Protein 8IN3 (pdb70)

Nearest PDB structures (foldseek):
  8in6-assembly1_A  TM=9.987E-01  e=1.560E-42  Aplysia kurodai
  5hbf-assembly3_A  TM=8.846E-01  e=3.007E-03  Homo sapiens
  5hbf-assembly3_B  TM=9.097E-01  e=1.891E-02  Homo sapiens
  1dqc-assembly1_A  TM=6.484E-01  e=1.231E-02  Tachypleus tridentatus
  6so0-assembly1_A  TM=7.613E-01  e=4.459E-02  Homo sapiens

Secondary structure (DSSP, 8-state):
-TTHHHHTTPPSEEEE-SS-TTEEEEEETTEEEEEEPPTTEEEETTTTEEEEGGG-TTB-TTSSS-B--TTHHHHHT--SEEEEETTEEEEEEEEETTEEEEEEPPTTEEEETTTTEEEE--SS--GGG---PPPSSPPPPTTGGGHHHHTTPPSEEEE-TT-TTEEEEEETTEEEEEEPSTT-EEETTTTEEES-HHHHTTHHHH-

Foldseek 3Di:
DQQPCQQQVHDFAWAAAQQAQQWIWGQDPNTTDIGGHDPQWGQQLQQSRTDGCVNCVLQCRVDNRRRHCQQVCQVQVPDAAKAQDSHAQQWIWGDDPRGIDIGGHPDQWGAAGVVRHIDHRDRNDPLLSQFHHADVVQDDDPPCQQVCVVVVHDAAWADDPRGQQKIWGADVRTIDMDGHGRQWGADRVVGDTGNRRCVSGCRVVVD

Radius of gyration: 17.67 Å; Cα contacts (8 Å, |Δi|>4): 465; chains: 1; bounding box: 43×49×46 Å

Organism: Aplysia kurodai (NCBI:txid6501)

Structure (mmCIF, N/CA/C/O backbone):
data_8IN3
#
_entry.id   8IN3
#
_cell.length_a   42.180
_cell.length_b   65.330
_cell.length_c   66.510
_cell.angle_alpha   90.000
_cell.angle_beta   90.000
_cell.angle_gamma   90.000
#
_symmetry.space_group_name_H-M   'P 21 21 21'
#
loop_
_entity.id
_entity.type
_entity.pdbx_description
1 polymer '25 kDa polyphenol-binding protein'
2 non-polymer GLYCEROL
3 water water
#
loop_
_atom_site.group_PDB
_atom_site.id
_atom_site.type_symbol
_atom_site.label_atom_id
_atom_site.label_alt_id
_atom_site.label_comp_id
_atom_site.label_asym_id
_atom_site.label_entity_id
_atom_site.label_seq_id
_atom_site.pdbx_PDB_ins_code
_atom_site.Cartn_x
_atom_site.Cartn_y
_atom_site.Cartn_z
_atom_site.occupancy
_atom_site.B_iso_or_equiv
_atom_site.auth_seq_id
_atom_site.auth_comp_id
_atom_site.auth_asym_id
_atom_site.auth_atom_id
_atom_site.pdbx_PDB_model_num
ATOM 1 N N . ALA A 1 21 ? 29.13658 2.03480 51.86790 1.000 27.90071 21 ALA A N 1
ATOM 2 C CA . ALA A 1 21 ? 30.28849 2.92051 51.74704 1.000 28.08758 21 ALA A CA 1
ATOM 3 C C . ALA A 1 21 ? 31.19124 2.49239 50.59248 1.000 26.09260 21 ALA A C 1
ATOM 4 O O . ALA A 1 21 ? 31.65165 3.32780 49.81409 1.000 25.12406 21 ALA A O 1
ATOM 6 N N . VAL A 1 22 ? 31.43271 1.18211 50.48545 1.000 21.72103 22 VAL A N 1
ATOM 7 C CA . VAL A 1 22 ? 32.32245 0.66702 49.44891 1.000 21.14727 22 VAL A CA 1
ATOM 8 C C . VAL A 1 22 ? 31.75073 0.85851 48.05127 1.000 19.02597 22 VAL A C 1
ATOM 9 O O . VAL A 1 22 ? 32.49398 0.77559 47.06478 1.000 16.37302 22 VAL A O 1
ATOM 13 N N . ASN A 1 23 ? 30.44794 1.11794 47.93211 1.000 17.04152 23 ASN A N 1
ATOM 14 C CA . ASN A 1 23 ? 29.80020 1.23353 46.63354 1.000 13.45951 23 ASN A CA 1
ATOM 15 C C . ASN A 1 23 ? 29.48753 2.67284 46.23160 1.000 12.74890 23 ASN A C 1
ATOM 16 O O . ASN A 1 23 ? 28.75411 2.87756 45.26407 1.000 12.05144 23 ASN A O 1
ATOM 21 N N . LEU A 1 24 ? 30.04110 3.67330 46.92013 1.000 10.83288 24 LEU A N 1
ATOM 22 C CA . LEU A 1 24 ? 29.73041 5.06261 46.57720 1.000 11.70667 24 LEU A CA 1
ATOM 23 C C . LEU A 1 24 ? 30.21388 5.42493 45.17684 1.000 9.73801 24 LEU A C 1
ATOM 24 O O . LEU A 1 24 ? 29.57529 6.22257 44.47819 1.000 9.95119 24 LEU A O 1
ATOM 29 N N . CYS A 1 25 ? 31.36101 4.88462 44.76913 1.000 8.02728 25 CYS A N 1
ATOM 30 C CA . CYS A 1 25 ? 31.91752 5.23287 43.46672 1.000 8.28520 25 CYS A CA 1
ATOM 31 C C . CYS A 1 25 ? 30.93342 4.90585 42.35541 1.000 7.42457 25 CYS A C 1
ATOM 32 O O . CYS A 1 2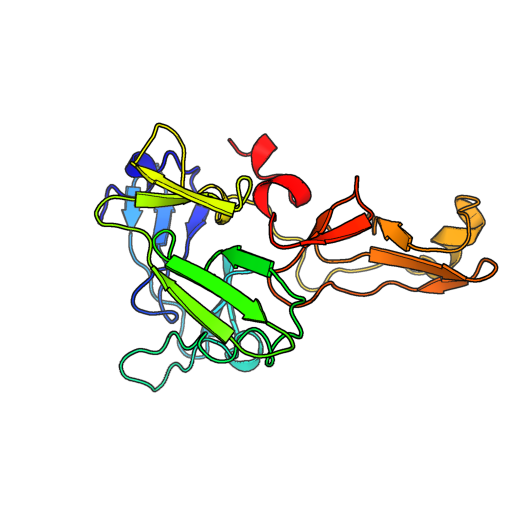5 ? 30.65076 5.73907 41.48152 1.000 8.24573 25 CYS A O 1
ATOM 35 N N . THR A 1 26 ? 30.39109 3.69445 42.37689 1.000 7.70882 26 THR A N 1
ATOM 36 C CA . THR A 1 26 ? 29.41800 3.32343 41.36258 1.000 8.40627 26 THR A CA 1
ATOM 37 C C . THR A 1 26 ? 28.06087 3.96096 41.61742 1.000 7.89042 26 THR A C 1
ATOM 38 O O . THR A 1 26 ? 27.36560 4.30163 40.65185 1.000 9.00897 26 THR A O 1
ATOM 42 N N . GLN A 1 27 ? 27.67995 4.16851 42.88266 1.000 8.46417 27 GLN A N 1
ATOM 43 C CA . GLN A 1 27 ? 26.38482 4.78198 43.16746 1.000 7.52722 27 GLN A CA 1
ATOM 44 C C . GLN A 1 27 ? 26.22979 6.09908 42.43043 1.000 7.37457 27 GLN A C 1
ATOM 45 O O . GLN A 1 27 ? 25.18868 6.36817 41.82410 1.000 7.75619 27 GLN A O 1
ATOM 51 N N . TYR A 1 28 ? 27.26473 6.92793 42.46566 1.000 6.90609 28 TYR A N 1
ATOM 52 C CA . TYR A 1 28 ? 27.22677 8.24291 41.84255 1.000 6.87451 28 TYR A CA 1
ATOM 53 C C . TYR A 1 28 ? 27.62477 8.22332 40.37529 1.000 6.63764 28 TYR A C 1
ATOM 54 O O . TYR A 1 28 ? 27.55749 9.26533 39.71623 1.000 6.52710 28 TYR A O 1
ATOM 63 N N . GLY A 1 29 ? 28.04815 7.07780 39.84812 1.000 6.90083 29 GLY A N 1
ATOM 64 C CA . GLY A 1 29 ? 28.57821 7.04507 38.49877 1.000 6.81924 29 GLY A CA 1
ATOM 65 C C . GLY A 1 29 ? 29.87599 7.82662 38.36782 1.000 6.56658 29 GLY A C 1
ATOM 66 O O . GLY A 1 29 ? 30.06621 8.59031 37.41662 1.000 6.36918 29 GLY A O 1
ATOM 67 N N . TRP A 1 30 ? 30.79141 7.62570 39.32023 1.000 6.54289 30 TRP A N 1
ATOM 68 C CA . TRP A 1 30 ? 32.06524 8.34129 39.37731 1.000 6.54289 30 TRP A CA 1
ATOM 69 C C . TRP A 1 30 ? 33.17190 7.56299 38.66565 1.000 6.15074 30 TRP A C 1
ATOM 70 O O . TRP A 1 30 ? 33.25262 6.33591 38.78872 1.000 6.40603 30 TRP A O 1
ATOM 81 N N . PRO A 1 31 ? 34.07621 8.24992 37.97598 1.000 6.12705 31 PRO A N 1
ATOM 82 C CA . PRO A 1 31 ? 35.33022 7.61349 37.56020 1.000 6.93767 31 PRO A CA 1
ATOM 83 C C . PRO A 1 31 ? 36.17765 7.26367 38.77367 1.000 6.15863 31 PRO A C 1
ATOM 84 O O . PRO A 1 31 ? 35.98596 7.77999 39.87775 1.000 6.17179 31 PRO A O 1
ATOM 88 N N . ASN A 1 32 ? 37.14052 6.37558 38.55612 1.000 6.27707 32 ASN A N 1
ATOM 89 C CA . ASN A 1 32 ? 38.14297 6.16357 39.58947 1.000 6.74555 32 ASN A CA 1
ATOM 90 C C . ASN A 1 32 ? 38.88961 7.46577 39.87184 1.000 6.05073 32 ASN A C 1
ATOM 91 O O . ASN A 1 32 ? 39.02099 8.33253 39.00066 1.000 7.70882 32 ASN A O 1
ATOM 96 N N . GLY A 1 33 ? 39.34759 7.61038 41.10652 1.000 6.53236 33 GLY A N 1
ATOM 97 C CA . GLY A 1 33 ? 39.99824 8.82471 41.55396 1.000 6.60606 33 GLY A CA 1
ATOM 98 C C . GLY A 1 33 ? 39.66248 9.07123 43.01116 1.000 6.31918 33 GLY A C 1
ATOM 99 O O . GLY A 1 33 ? 39.06200 8.23396 43.67165 1.000 6.34287 33 GLY A O 1
ATOM 100 N N . ASN A 1 34 ? 40.06411 10.23983 43.50178 1.000 5.70595 34 ASN A N 1
ATOM 101 C CA . ASN A 1 34 ? 39.88045 10.60018 44.90387 1.000 6.44814 34 ASN A CA 1
ATOM 102 C C . ASN A 1 34 ? 38.72764 11.58447 45.06254 1.000 6.22969 34 ASN A C 1
ATOM 103 O O . ASN A 1 34 ? 38.59017 12.52855 44.27553 1.000 6.32971 34 ASN A O 1
ATOM 108 N N . TYR A 1 35 ? 37.94514 11.39945 46.11808 1.000 6.10600 35 TYR A N 1
ATOM 109 C CA . TYR A 1 35 ? 36.74618 12.17881 46.38080 1.000 5.87965 35 TYR A CA 1
ATOM 110 C C . TYR A 1 35 ? 36.70455 12.51600 47.86580 1.000 6.03757 35 TYR A C 1
ATOM 111 O O . TYR A 1 35 ? 37.30231 11.81042 48.68147 1.000 6.56131 35 TYR A O 1
ATOM 120 N N . PRO A 1 36 ? 36.00999 13.59281 48.24115 1.000 5.97966 36 PRO A N 1
ATOM 121 C CA . PRO A 1 36 ? 35.97636 13.96299 49.66414 1.000 7.37983 36 PRO A CA 1
ATOM 122 C C . PRO A 1 36 ? 35.21679 12.95092 50.50275 1.000 7.04032 36 PRO A C 1
ATOM 123 O O . PRO A 1 36 ? 34.23383 12.34796 50.06846 1.000 8.35627 36 PRO A O 1
ATOM 127 N N . ASP A 1 37 ? 35.70539 12.75750 51.71444 1.000 8.39311 37 ASP A N 1
ATOM 128 C CA . ASP A 1 37 ? 34.93133 12.08746 52.74102 1.000 8.72999 37 ASP A CA 1
ATOM 129 C C . ASP A 1 37 ? 34.10498 13.14445 53.45747 1.000 9.25374 37 ASP A C 1
ATOM 130 O O . ASP A 1 37 ? 34.67440 14.12887 53.94399 1.000 10.65128 37 ASP A O 1
ATOM 135 N N . PRO A 1 38 ? 32.78087 13.00493 53.52437 1.000 9.48272 38 PRO A N 1
ATOM 136 C CA . PRO A 1 38 ? 31.94342 14.07791 54.07282 1.000 10.28808 38 PRO A CA 1
ATOM 137 C C . PRO A 1 38 ? 31.95654 14.17605 55.58580 1.000 12.37254 38 PRO A C 1
ATOM 138 O O . PRO A 1 38 ? 31.34894 15.10578 56.12812 1.000 13.86219 38 PRO A O 1
ATOM 142 N N . TYR A 1 39 ? 32.61598 13.25339 56.27846 1.000 11.14344 39 TYR A N 1
ATOM 143 C CA . TYR A 1 39 ? 32.65497 13.26849 57.73343 1.000 13.59110 39 TYR A CA 1
ATOM 144 C C . TYR A 1 39 ? 33.98286 13.72907 58.29950 1.000 11.41979 39 TYR A C 1
ATOM 145 O O . TYR A 1 39 ? 34.01320 14.26615 59.40742 1.000 17.33892 39 TYR A O 1
ATOM 154 N N . ASP A 1 40 ? 35.07715 13.52579 57.57578 1.000 11.33557 40 ASP A N 1
ATOM 155 C CA . ASP A 1 40 ? 36.40777 13.74336 58.13187 1.000 10.65391 40 ASP A CA 1
ATOM 156 C C . ASP A 1 40 ? 37.30751 14.19225 56.99523 1.000 10.76708 40 ASP A C 1
ATOM 157 O O . ASP A 1 40 ? 37.63203 13.39080 56.11209 1.000 10.81709 40 ASP A O 1
ATOM 162 N N . CYS A 1 41 ? 37.70793 15.45981 57.01783 1.000 9.31691 41 CYS A N 1
ATOM 163 C CA . CYS A 1 41 ? 38.57883 15.99174 55.98020 1.000 9.49324 41 CYS A CA 1
ATOM 164 C C . CYS A 1 41 ? 40.03045 15.56014 56.13027 1.000 10.34861 41 CYS A C 1
ATOM 165 O O . CYS A 1 41 ? 40.84627 15.91115 55.27369 1.000 11.21187 41 CYS A O 1
ATOM 168 N N . ARG A 1 42 ? 40.37632 14.80986 57.17712 1.000 10.30124 42 ARG A N 1
ATOM 169 C CA . ARG A 1 42 ? 41.67463 14.14943 57.24031 1.000 12.20673 42 ARG A CA 1
ATOM 170 C C . ARG A 1 42 ? 41.70666 12.87131 56.41542 1.000 12.38306 42 ARG A C 1
ATOM 171 O O . ARG A 1 42 ? 42.78089 12.28110 56.24776 1.000 14.75177 42 ARG A O 1
ATOM 179 N N . LYS A 1 43 ? 40.56084 12.44253 55.90423 1.000 10.20122 43 LYS A N 1
ATOM 180 C CA . LYS A 1 43 ? 40.40097 11.22363 55.13546 1.000 10.11700 43 LYS A CA 1
ATOM 181 C C . LYS A 1 43 ? 39.83344 11.57012 53.76880 1.000 8.65893 43 LYS A C 1
ATOM 182 O O . LYS A 1 43 ? 39.45753 12.70951 53.49894 1.000 9.17215 43 LYS A O 1
ATOM 188 N N . TYR A 1 44 ? 39.78376 10.57809 52.88893 1.000 8.51681 44 TYR A N 1
ATOM 189 C CA . TYR A 1 44 ? 39.18108 10.75562 51.57832 1.000 8.85896 44 TYR A CA 1
ATOM 190 C C . TYR A 1 44 ? 38.68925 9.40812 51.08578 1.000 7.80883 44 TYR A C 1
ATOM 191 O O . TYR A 1 44 ? 39.07942 8.35274 51.59663 1.000 8.65893 44 TYR A O 1
ATOM 200 N N . ILE A 1 45 ? 37.81864 9.45899 50.08836 1.000 7.66144 45 ILE A N 1
ATOM 201 C CA . ILE A 1 45 ? 37.31488 8.25948 49.43881 1.000 8.00885 45 ILE A CA 1
ATOM 202 C C . ILE A 1 45 ? 38.18377 7.99939 48.21726 1.000 6.94031 45 ILE A C 1
ATOM 203 O O . ILE A 1 45 ? 38.25207 8.82422 47.29713 1.000 7.11927 45 ILE A O 1
ATOM 208 N N . SER A 1 46 ? 38.85550 6.85664 48.20892 1.000 7.07980 46 SER A N 1
ATOM 209 C CA . SER A 1 46 ? 39.63525 6.43066 47.05445 1.000 7.47984 46 SER A CA 1
ATOM 210 C C . SER A 1 46 ? 38.77964 5.46053 46.25611 1.000 6.96136 46 SER A C 1
ATOM 211 O O . SER A 1 46 ? 38.44276 4.37395 46.74045 1.000 8.19309 46 SER A O 1
ATOM 214 N N . CYS A 1 47 ? 38.42328 5.86180 45.04131 1.000 6.71396 47 CYS A N 1
ATOM 215 C CA . CYS A 1 47 ? 37.72868 4.99048 44.09986 1.000 7.68776 47 CYS A CA 1
ATOM 216 C C . CYS A 1 47 ? 38.78939 4.35621 43.21622 1.000 7.55354 47 CYS A C 1
ATOM 217 O O . CYS A 1 47 ? 39.42862 5.04242 42.41772 1.000 8.35627 47 CYS A O 1
ATOM 220 N N . ASN A 1 48 ? 38.99306 3.05600 43.38721 1.000 8.38522 48 ASN A N 1
ATOM 221 C CA . ASN A 1 48 ? 40.06281 2.32575 42.72557 1.000 9.31427 48 ASN A CA 1
ATOM 222 C C . ASN A 1 48 ? 39.42205 1.04941 42.22113 1.000 8.90633 48 ASN A C 1
ATOM 223 O O . ASN A 1 48 ? 38.81077 0.32417 43.00761 1.000 8.82737 48 ASN A O 1
ATOM 228 N N . GLY A 1 49 ? 39.50889 0.78718 40.91909 1.000 8.42733 49 GLY A N 1
ATOM 229 C CA . GLY A 1 49 ? 38.81226 -0.37210 40.39467 1.000 9.41429 49 GLY A CA 1
ATOM 230 C C . GLY A 1 49 ? 37.32246 -0.35342 40.66567 1.000 8.41153 49 GLY A C 1
ATOM 231 O O . GLY A 1 49 ? 36.72141 -1.40973 40.85817 1.000 8.96686 49 GLY A O 1
ATOM 232 N N . ALA A 1 50 ? 36.70679 0.82827 40.69896 1.000 8.32731 50 ALA A N 1
ATOM 233 C CA . ALA A 1 50 ? 35.27112 0.98989 40.92990 1.000 8.17203 50 ALA A CA 1
ATOM 234 C C . ALA A 1 50 ? 34.83060 0.57452 42.33424 1.000 8.07992 50 ALA A C 1
ATOM 235 O O . ALA A 1 50 ? 33.63651 0.34987 42.57006 1.000 8.80106 50 ALA A O 1
ATOM 237 N N . VAL A 1 51 ? 35.77213 0.48257 43.27562 1.000 8.19835 51 VAL A N 1
ATOM 238 C CA . VAL A 1 51 ? 35.50967 0.13900 44.66883 1.000 8.92739 51 VAL A CA 1
ATOM 239 C C . VAL A 1 51 ? 35.98054 1.29956 45.53640 1.000 8.51418 51 VAL A C 1
ATOM 240 O O . VAL A 1 51 ? 37.09198 1.80731 45.35361 1.000 9.06688 51 VAL A O 1
ATOM 244 N N . ALA A 1 52 ? 35.15662 1.69057 46.49991 1.000 9.01687 52 ALA A N 1
ATOM 245 C CA . ALA A 1 52 ? 35.48743 2.76830 47.42558 1.000 8.34047 52 ALA A CA 1
ATOM 246 C C . ALA A 1 52 ? 36.21966 2.23561 48.64915 1.000 9.25900 52 ALA A C 1
ATOM 247 O O . ALA A 1 52 ? 35.73409 1.31822 49.31856 1.000 11.50664 52 ALA A O 1
ATOM 249 N N . THR A 1 53 ? 37.36255 2.84038 48.96732 1.000 9.30375 53 THR A N 1
ATOM 250 C CA . THR A 1 53 ? 38.05313 2.60674 50.23089 1.000 9.40376 53 THR A CA 1
ATOM 251 C C . THR A 1 53 ? 38.32205 3.96350 50.85257 1.000 8.76684 53 THR A C 1
ATOM 252 O O . THR A 1 53 ? 38.91959 4.83077 50.21008 1.000 8.27731 53 THR A O 1
ATOM 256 N N . VAL A 1 54 ? 37.87110 4.16013 52.09185 1.000 10.12227 54 VAL A N 1
ATOM 257 C CA . VAL A 1 54 ? 38.25092 5.36878 52.81148 1.000 10.09858 54 VAL A CA 1
ATOM 258 C C . VAL A 1 54 ? 39.71705 5.25219 53.20051 1.000 8.09308 54 VAL A C 1
ATOM 259 O O . VAL A 1 54 ? 40.15428 4.23176 53.74632 1.000 11.74878 54 VAL A O 1
ATOM 263 N N A MET A 1 55 ? 40.49299 6.27930 52.89589 0.710 8.91686 55 MET A N 1
ATOM 264 N N B MET A 1 55 ? 40.48901 6.29430 52.90389 0.290 9.33007 55 MET A N 1
ATOM 265 C CA A MET A 1 55 ? 41.91021 6.28876 53.20794 0.710 10.09332 55 MET A CA 1
ATOM 266 C CA B MET A 1 55 ? 41.91623 6.32475 53.17593 0.290 10.35650 55 MET A CA 1
ATOM 267 C C A MET A 1 55 ? 42.24013 7.50948 54.05560 0.710 9.89066 55 MET A C 1
ATOM 268 C C B MET A 1 55 ? 42.25814 7.53245 54.03259 0.290 10.03805 55 MET A C 1
ATOM 269 O O A MET A 1 55 ? 41.51324 8.50528 54.05899 0.710 10.23807 55 MET A O 1
ATOM 270 O O B MET A 1 55 ? 41.57325 8.55821 53.98894 0.290 10.43546 55 MET A O 1
ATOM 279 N N . SER A 1 56 ? 43.33452 7.40634 54.80188 1.000 10.31176 56 SER A N 1
ATOM 280 C CA . SER A 1 56 ? 43.80029 8.47791 55.67046 1.000 11.57507 56 SER A CA 1
ATOM 281 C C . SER A 1 56 ? 44.94268 9.22857 55.00562 1.000 12.88049 56 SER A C 1
ATOM 282 O O . SER A 1 56 ? 45.86363 8.61450 54.45607 1.000 15.58082 56 SER A O 1
ATOM 285 N N . CYS A 1 57 ? 44.88018 10.55065 55.06353 1.000 10.62496 57 CYS A N 1
ATOM 286 C CA . CYS A 1 57 ? 46.03085 11.36034 54.71468 1.000 13.24896 57 CYS A CA 1
ATOM 287 C C . CYS A 1 57 ? 47.09637 11.18626 55.78799 1.000 17.02046 57 CYS A C 1
ATOM 288 O O . CYS A 1 57 ? 46.79195 10.99372 56.96621 1.000 16.54409 57 CYS A O 1
ATOM 291 N N . ALA A 1 58 ? 48.35712 11.21282 55.36714 1.000 17.35471 58 ALA A N 1
ATOM 292 C CA . ALA A 1 58 ? 49.44372 11.16371 56.33542 1.000 18.89963 58 ALA A CA 1
ATOM 293 C C . ALA A 1 58 ? 49.32566 12.33594 57.30338 1.000 17.64159 58 ALA A C 1
ATOM 294 O O . ALA A 1 58 ? 48.85662 13.41843 56.94459 1.000 14.37804 58 ALA A O 1
ATOM 296 N N . LEU A 1 59 ? 49.73925 12.11161 58.55113 1.000 18.71803 59 LEU A N 1
ATOM 297 C CA . LEU A 1 59 ? 49.66709 13.17179 59.54907 1.000 17.85214 59 LEU A CA 1
ATOM 298 C C . LEU A 1 59 ? 50.43113 14.39589 59.06444 1.000 17.73107 59 LEU A C 1
ATOM 299 O O . LEU A 1 59 ? 51.49459 14.28265 58.44674 1.000 17.82582 59 LEU A O 1
ATOM 304 N N . GLY A 1 60 ? 49.87261 15.57154 59.33570 1.000 13.93325 60 GLY A N 1
ATOM 305 C CA . GLY A 1 60 ? 50.36359 16.79894 58.76225 1.000 16.18615 60 GLY A CA 1
ATOM 306 C C . GLY A 1 60 ? 49.63822 17.21862 57.50469 1.000 14.51227 60 GLY A C 1
ATOM 307 O O . GLY A 1 60 ? 49.81118 18.35638 57.05546 1.000 15.89927 60 GLY A O 1
ATOM 308 N N . THR A 1 61 ? 48.82685 16.33646 56.92132 1.000 13.47267 61 THR A N 1
ATOM 309 C CA . THR A 1 61 ? 48.09538 16.64815 55.70378 1.000 10.86709 61 THR A CA 1
ATOM 310 C C . THR A 1 61 ? 46.62010 16.30480 55.85680 1.000 10.63549 61 THR A C 1
ATOM 311 O O . THR A 1 61 ? 46.24370 15.45430 56.66613 1.000 11.55665 61 THR A O 1
ATOM 315 N N . VAL A 1 62 ? 45.79332 16.98464 55.05528 1.000 10.56969 62 VAL A N 1
ATOM 316 C CA . VAL A 1 62 ? 44.35203 16.76623 54.99326 1.000 9.41955 62 VAL A CA 1
ATOM 317 C C . VAL A 1 62 ? 43.94705 16.76554 53.52553 1.000 8.81685 62 VAL A C 1
ATOM 318 O O . VAL A 1 62 ? 44.71290 17.15660 52.64698 1.000 9.39323 62 VAL A O 1
ATOM 322 N N . PHE A 1 63 ? 42.72140 16.33487 53.26140 1.000 8.44312 63 PHE A N 1
ATOM 323 C CA . PHE A 1 63 ? 42.27036 16.23423 51.87971 1.000 7.79567 63 PHE A CA 1
ATOM 324 C C . PHE A 1 63 ? 41.94054 17.62054 51.34679 1.000 7.52459 63 PHE A C 1
ATOM 325 O O . PHE A 1 63 ? 41.05565 18.30258 51.87431 1.000 7.99043 63 PHE A O 1
ATOM 333 N N . ASN A 1 64 ? 42.64230 18.02766 50.29728 1.000 7.32719 64 ASN A N 1
ATOM 334 C CA . ASN A 1 64 ? 42.39328 19.30487 49.65232 1.000 7.97727 64 ASN A CA 1
ATOM 335 C C . ASN A 1 64 ? 41.35631 19.08491 48.56303 1.000 6.61658 64 ASN A C 1
ATOM 336 O O . ASN A 1 64 ? 41.65389 18.40848 47.56490 1.000 7.27719 64 ASN A O 1
ATOM 341 N N . PRO A 1 65 ? 40.14700 19.62927 48.69979 1.000 6.39814 65 PRO A N 1
ATOM 342 C CA . PRO A 1 65 ? 39.10904 19.36832 47.69051 1.000 7.14033 65 PRO A CA 1
ATOM 343 C C . PRO A 1 65 ? 39.48864 19.83776 46.30520 1.000 7.19297 65 PRO A C 1
ATOM 344 O O . PRO A 1 65 ? 38.94541 19.32426 45.32062 1.000 7.55091 65 PRO A O 1
ATOM 348 N N . ASN A 1 66 ? 40.41061 20.77872 46.19249 1.000 6.90609 66 ASN A N 1
ATOM 349 C CA . ASN A 1 66 ? 40.74140 21.36823 44.90521 1.000 7.31140 66 ASN A CA 1
ATOM 350 C C . ASN A 1 66 ? 41.90017 20.68787 44.19351 1.000 8.22204 66 ASN A C 1
ATOM 351 O O . ASN A 1 66 ? 42.02051 20.83261 42.97041 1.000 10.25386 66 ASN A O 1
ATOM 356 N N . THR A 1 67 ? 42.74182 19.94501 44.90602 1.000 7.67197 67 THR A N 1
ATOM 357 C CA . THR A 1 67 ? 43.76950 19.13680 44.27141 1.000 8.07202 67 THR A CA 1
ATOM 358 C C . THR A 1 67 ? 43.38583 17.67022 44.19782 1.000 7.43510 67 THR A C 1
ATOM 359 O O . THR A 1 67 ? 44.08652 16.89637 43.53143 1.000 9.13794 67 THR A O 1
ATOM 363 N N . ARG A 1 68 ? 42.30383 17.27249 44.86458 1.000 7.75093 68 ARG A N 1
ATOM 364 C CA . ARG A 1 68 ? 41.89832 15.86894 44.93799 1.000 7.51932 68 ARG A CA 1
ATOM 365 C C . ARG A 1 68 ? 42.99477 15.00179 45.55535 1.000 8.72210 68 ARG A C 1
ATOM 366 O O . ARG A 1 68 ? 43.11825 13.81162 45.25738 1.000 9.18268 68 ARG A O 1
ATOM 374 N N . ASN A 1 69 ? 43.79701 15.58699 46.44175 1.000 9.07477 69 ASN A N 1
ATOM 375 C CA . ASN A 1 69 ? 44.87565 14.86786 47.09710 1.000 10.18017 69 ASN A CA 1
ATOM 376 C C . ASN A 1 69 ? 45.11625 15.47773 48.46788 1.000 10.13279 69 ASN A C 1
ATOM 377 O O . ASN A 1 69 ? 44.66067 16.58326 48.77107 1.000 9.00371 69 ASN A O 1
ATOM 382 N N . CYS A 1 70 ? 45.83698 14.73601 49.29647 1.000 9.82749 70 CYS A N 1
ATOM 383 C CA . CYS A 1 70 ? 46.22741 15.24771 50.59916 1.000 11.20397 70 CYS A CA 1
ATOM 384 C C . CYS A 1 70 ? 47.19858 16.40661 50.41640 1.000 10.92763 70 CYS A C 1
ATOM 385 O O . CYS A 1 70 ? 47.97698 16.44365 49.46187 1.000 12.14619 70 CYS A O 1
ATOM 388 N N . ASP A 1 71 ? 47.14526 17.36077 51.34334 1.000 10.43546 71 ASP A N 1
ATOM 389 C CA . ASP A 1 71 ? 47.89456 18.60392 51.22271 1.000 10.20649 71 ASP A CA 1
ATOM 390 C C . ASP A 1 71 ? 48.15310 19.14878 52.61949 1.000 10.11174 71 ASP A C 1
ATOM 391 O O . ASP A 1 71 ? 47.46335 18.80064 53.58298 1.000 10.43809 71 ASP A O 1
ATOM 396 N N . ALA A 1 72 ? 49.14613 20.02768 52.70874 1.000 10.94079 72 ALA A N 1
ATOM 397 C CA . ALA A 1 72 ? 49.49767 20.64742 53.97744 1.000 11.93301 72 ALA A CA 1
ATOM 398 C C . ALA A 1 72 ? 48.29386 21.34982 54.59417 1.000 11.26188 72 ALA A C 1
ATOM 399 O O . ALA A 1 72 ? 47.48908 21.96864 53.89465 1.000 10.50652 72 ALA A O 1
ATOM 401 N N . TYR A 1 73 ? 48.19765 21.26106 55.92625 1.000 11.88300 73 TYR A N 1
ATOM 402 C CA . TYR A 1 73 ? 47.10483 21.87135 56.68092 1.000 12.44097 73 TYR A CA 1
ATOM 403 C C . TYR A 1 73 ? 46.79810 23.29065 56.23198 1.000 10.30913 73 TYR A C 1
ATOM 404 O O . TYR A 1 73 ? 45.63438 23.66092 56.02672 1.000 11.66456 73 TYR A O 1
ATOM 413 N N . GLY A 1 74 ? 47.84392 24.10847 56.09420 1.000 13.19106 74 GLY A N 1
ATOM 414 C CA . GLY A 1 74 ? 47.67229 25.52064 55.80317 1.000 12.97787 74 GLY A CA 1
ATOM 415 C C . GLY A 1 74 ? 47.02672 25.80522 54.46457 1.000 12.23831 74 GLY A C 1
ATOM 416 O O . GLY A 1 74 ? 46.48179 26.89580 54.26683 1.000 12.87523 74 GLY A O 1
ATOM 417 N N . ASN A 1 75 ? 47.07204 24.85307 53.53464 1.000 11.43558 75 ASN A N 1
ATOM 418 C CA . ASN A 1 75 ? 46.41735 25.01267 52.24206 1.000 11.70140 75 ASN A CA 1
ATOM 419 C C . ASN A 1 75 ? 44.92704 24.70233 52.29009 1.000 10.11700 75 ASN A C 1
ATOM 420 O O . ASN A 1 75 ? 44.22862 24.92800 51.29453 1.000 10.16438 75 ASN A O 1
ATOM 425 N N . VAL A 1 76 ? 44.42918 24.16599 53.40147 1.000 9.50903 76 VAL A N 1
ATOM 426 C CA . VAL A 1 76 ? 43.02383 23.78056 53.51245 1.000 8.89844 76 VAL A CA 1
ATOM 427 C C . VAL A 1 76 ? 42.44732 24.34533 54.80778 1.000 8.33258 76 VAL A C 1
ATOM 428 O O . VAL A 1 76 ? 42.18711 23.58572 55.75103 1.000 8.59050 76 VAL A O 1
ATOM 432 N N . PRO A 1 77 ? 42.20684 25.65961 54.89681 1.000 8.93791 77 PRO A N 1
ATOM 433 C CA . PRO A 1 77 ? 41.72932 26.22527 56.17207 1.000 10.80919 77 PRO A CA 1
ATOM 434 C C . PRO A 1 77 ? 40.32709 25.79186 56.54605 1.000 10.26702 77 PRO A C 1
ATOM 435 O O . PRO A 1 77 ? 39.94003 25.94041 57.71330 1.000 12.11461 77 PRO A O 1
ATOM 439 N N . ILE A 1 78 ? 39.55984 25.23862 55.60362 1.000 8.97739 78 ILE A N 1
ATOM 440 C CA . ILE A 1 78 ? 38.23046 24.71213 55.91356 1.000 9.18531 78 ILE A CA 1
ATOM 441 C C . ILE A 1 78 ? 38.28240 23.35113 56.58666 1.000 9.05635 78 ILE A C 1
ATOM 442 O O . ILE A 1 78 ? 37.22900 22.79334 56.91642 1.000 11.01185 78 ILE A O 1
ATOM 447 N N . CYS A 1 79 ? 39.47292 22.79183 56.79092 1.000 8.26678 79 CYS A N 1
ATOM 448 C CA . CYS A 1 79 ? 39.63104 21.54773 57.54994 1.000 8.43785 79 CYS A CA 1
ATOM 449 C C . CYS A 1 79 ? 40.31328 21.85911 58.87645 1.000 9.35375 79 CYS A C 1
ATOM 450 O O . CYS A 1 79 ? 41.53749 22.01276 58.93762 1.000 10.90131 79 CYS A O 1
ATOM 453 N N . GLN A 1 80 ? 39.51707 21.93110 59.94298 1.000 8.24046 80 GLN A N 1
ATOM 454 C CA . GLN A 1 80 ? 40.03725 22.18166 61.28961 1.000 10.10384 80 GLN A CA 1
ATOM 455 C C . GLN A 1 80 ? 40.30417 20.82543 61.93656 1.000 9.17478 80 GLN A C 1
ATOM 456 O O . GLN A 1 80 ? 39.49908 20.28340 62.69316 1.000 10.65654 80 GLN A O 1
ATOM 462 N N . TYR A 1 81 ? 41.46832 20.26310 61.59784 1.000 11.69351 81 TYR A N 1
ATOM 463 C CA . TYR A 1 81 ? 41.72587 18.83683 61.78381 1.000 12.65941 81 TYR A CA 1
ATOM 464 C C . TYR A 1 81 ? 41.72834 18.38998 63.23686 1.000 11.62771 81 TYR A C 1
ATOM 465 O O . TYR A 1 81 ? 41.59318 17.18915 63.48907 1.000 14.32540 81 TYR A O 1
ATOM 474 N N . ALA A 1 82 ? 41.90699 19.30387 64.18965 1.000 11.42505 82 ALA A N 1
ATOM 475 C CA . ALA A 1 82 ? 41.90950 18.91701 65.59068 1.000 13.55162 82 ALA A CA 1
ATOM 476 C C . ALA A 1 82 ? 40.50878 18.81463 66.17863 1.000 11.50664 82 ALA A C 1
ATOM 477 O O . ALA A 1 82 ? 40.36803 18.36090 67.31677 1.000 14.16749 82 ALA A O 1
ATOM 479 N N . LEU A 1 83 ? 39.47570 19.19470 65.43528 1.000 12.01723 83 LEU A N 1
ATOM 480 C CA . LEU A 1 83 ? 38.12820 19.32425 65.96917 1.000 12.29621 83 LEU A CA 1
ATOM 481 C C . LEU A 1 83 ? 37.32966 18.04512 65.79583 1.000 14.91495 83 LEU A C 1
ATOM 482 O O . LEU A 1 83 ? 37.61217 17.23371 64.90372 1.000 13.70427 83 LEU A O 1
ATOM 487 N N . PRO A 1 84 ? 36.26404 17.86838 66.64956 1.000 19.64183 84 PRO A N 1
ATOM 488 C CA . PRO A 1 84 ? 35.30071 16.76944 66.49431 1.000 24.72665 84 PRO A CA 1
ATOM 489 C C . PRO A 1 84 ? 34.84453 16.56180 65.06564 1.000 20.34191 84 PRO A C 1
ATOM 490 O O . PRO A 1 84 ? 35.03695 15.50852 64.45362 1.000 23.00276 84 PRO A O 1
ATOM 494 N N . SER A 1 85 ? 34.16734 17.59650 64.57099 1.000 28.58237 85 SER A N 1
ATOM 495 C CA . SER A 1 85 ? 33.69553 17.68889 63.19529 1.000 22.49480 85 SER A CA 1
ATOM 496 C C . SER A 1 85 ? 34.69913 18.62571 62.54053 1.000 13.26475 85 SER A C 1
ATOM 497 O O . SER A 1 85 ? 34.58358 19.85585 62.67148 1.000 13.32791 85 SER A O 1
ATOM 500 N N . PRO A 1 86 ? 35.73411 18.10149 61.87589 1.000 10.27755 86 PRO A N 1
ATOM 501 C CA . PRO A 1 86 ? 36.79174 18.98427 61.36409 1.000 9.69064 86 PRO A CA 1
ATOM 502 C C . PRO A 1 86 ? 36.40678 19.76857 60.11727 1.000 9.31954 86 PRO A C 1
ATOM 503 O O . PRO A 1 86 ? 37.08166 20.75179 59.79272 1.000 9.19847 86 PRO A O 1
ATOM 507 N N . ILE A 1 87 ? 35.36486 19.37665 59.39501 1.000 8.82474 87 ILE A N 1
ATOM 508 C CA . ILE A 1 87 ? 34.96491 20.12998 58.21120 1.000 8.26415 87 ILE A CA 1
ATOM 509 C C . ILE A 1 87 ? 34.21960 21.37485 58.67757 1.000 8.74315 87 ILE A C 1
ATOM 510 O O . ILE A 1 87 ? 33.13688 21.27511 59.25731 1.000 10.03805 87 ILE A O 1
ATOM 515 N N . VAL A 1 88 ? 34.79273 22.55019 58.41907 1.000 7.77988 88 VAL A N 1
ATOM 516 C CA . VAL A 1 88 ? 34.22545 23.81787 58.87833 1.000 8.83527 88 VAL A CA 1
ATOM 517 C C . VAL A 1 88 ? 34.16066 24.74082 57.66728 1.000 8.95107 88 VAL A C 1
ATOM 518 O O . VAL A 1 88 ? 35.13718 25.41770 57.31956 1.000 9.36954 88 VAL A O 1
ATOM 522 N N . VAL A 1 89 ? 33.00524 24.76203 57.00405 1.000 8.37995 89 VAL A N 1
ATOM 523 C CA . VAL A 1 89 ? 32.77442 25.62217 55.84911 1.000 8.47207 89 VAL A CA 1
ATOM 524 C C . VAL A 1 89 ? 31.80389 26.75128 56.16565 1.000 9.07477 89 VAL A C 1
ATOM 525 O O . VAL A 1 89 ? 31.33904 27.43771 55.24689 1.000 9.00897 89 VAL A O 1
ATOM 529 N N . THR A 1 90 ? 31.49599 26.96876 57.44683 1.000 8.52471 90 THR A N 1
ATOM 530 C CA . THR A 1 90 ? 30.47932 27.92593 57.85842 1.000 8.13519 90 THR A CA 1
ATOM 531 C C . THR A 1 90 ? 30.91985 29.37842 57.72698 1.000 8.38785 90 THR A C 1
ATOM 532 O O . THR A 1 90 ? 30.09597 30.26836 57.93644 1.000 9.15899 90 THR A O 1
ATOM 536 N N . ASN A 1 91 ? 32.18091 29.64499 57.37511 1.000 8.47470 91 ASN A N 1
ATOM 537 C CA . ASN A 1 91 ? 32.62518 30.99446 57.04068 1.000 9.68011 91 ASN A CA 1
ATOM 538 C C . ASN A 1 91 ? 33.32731 31.01855 55.69021 1.000 7.91147 91 ASN A C 1
ATOM 539 O O . ASN A 1 91 ? 34.16712 31.89259 55.44856 1.000 9.53009 91 ASN A O 1
ATOM 544 N N . ILE A 1 92 ? 33.01366 30.06181 54.81751 1.000 8.52471 92 ILE A N 1
ATOM 545 C CA . ILE A 1 92 ? 33.78865 29.88782 53.59301 1.000 8.67209 92 ILE A CA 1
ATOM 546 C C . ILE A 1 92 ? 33.66736 31.08487 52.65797 1.000 8.56945 92 ILE A C 1
ATOM 547 O O . ILE A 1 92 ? 34.62727 31.42773 51.95030 1.000 8.56945 92 ILE A O 1
ATOM 552 N N . CYS A 1 93 ? 32.50006 31.73616 52.62269 1.000 7.35088 93 CYS A N 1
ATOM 553 C CA . CYS A 1 93 ? 32.33769 32.85825 51.70268 1.000 7.93779 93 CYS A CA 1
ATOM 554 C C . CYS A 1 93 ? 33.32314 33.97419 52.02991 1.000 9.04845 93 CYS A C 1
ATOM 555 O O . CYS A 1 93 ? 33.95617 34.54239 51.12543 1.000 10.02225 93 CYS A O 1
ATOM 558 N N . ASN A 1 94 ? 33.48534 34.28014 53.31677 1.000 10.08542 94 ASN A N 1
ATOM 559 C CA . ASN A 1 94 ? 34.47672 35.26008 53.74401 1.000 11.27767 94 ASN A CA 1
ATOM 560 C C . ASN A 1 94 ? 35.89103 34.71350 53.61712 1.000 11.10659 94 ASN A C 1
ATOM 561 O O . ASN A 1 94 ? 36.80655 35.43244 53.19644 1.000 11.85668 94 ASN A O 1
ATOM 566 N N . GLN A 1 95 ? 36.09289 33.45531 54.00511 1.000 11.32504 95 GLN A N 1
ATOM 567 C CA A GLN A 1 95 ? 37.43927 32.89881 53.99327 0.510 12.04355 95 GLN A CA 1
ATOM 568 C CA B GLN A 1 95 ? 37.42321 32.85583 53.98629 0.490 12.16198 95 GLN A CA 1
ATOM 569 C C . GLN A 1 95 ? 38.06543 32.97398 52.60884 1.000 10.51705 95 GLN A C 1
ATOM 570 O O . GLN A 1 95 ? 39.24273 33.32366 52.47702 1.000 11.61718 95 GLN A O 1
ATOM 581 N N . TYR A 1 96 ? 37.29840 32.67473 51.56839 1.000 9.02213 96 TYR A N 1
ATOM 582 C CA . TYR A 1 96 ? 37.83544 32.61700 50.22303 1.000 8.57208 96 TYR A CA 1
ATOM 583 C C . TYR A 1 96 ? 37.38412 33.76541 49.33422 1.000 8.75368 96 TYR A C 1
ATOM 584 O O . TYR A 1 96 ? 37.91153 33.90671 48.22785 1.000 9.86960 96 TYR A O 1
ATOM 593 N N . GLY A 1 97 ? 36.45734 34.60348 49.78275 1.000 8.95371 97 GLY A N 1
ATOM 594 C CA . GLY A 1 97 ? 36.00901 35.70490 48.94994 1.000 11.01974 97 GLY A CA 1
ATOM 595 C C . GLY A 1 97 ? 35.06682 35.29983 47.83961 1.000 11.48822 97 GLY A C 1
ATOM 596 O O . GLY A 1 97 ? 35.14568 35.84363 46.73151 1.000 12.38043 97 GLY A O 1
ATOM 597 N N . TRP A 1 98 ? 34.17893 34.34584 48.09930 1.000 9.13267 98 TRP A N 1
ATOM 598 C CA . TRP A 1 98 ? 33.21280 33.92881 47.09599 1.000 9.72485 98 TRP A CA 1
ATOM 599 C C . TRP A 1 98 ? 32.12687 34.99000 46.93161 1.000 10.52758 98 TRP A C 1
ATOM 600 O O . TRP A 1 98 ? 31.65316 35.56963 47.91187 1.000 11.35662 98 TRP A O 1
ATOM 611 N N . GLY A 1 99 ? 31.71429 35.21933 45.68186 1.000 12.19620 99 GLY A N 1
ATOM 612 C CA . GLY A 1 99 ? 30.65013 36.15549 45.38848 1.000 12.56466 99 GLY A CA 1
ATOM 613 C C . GLY A 1 99 ? 29.28070 35.58504 45.70345 1.000 11.88564 99 GLY A C 1
ATOM 614 O O . GLY A 1 99 ? 29.12573 34.44625 46.14567 1.000 12.24357 99 GLY A O 1
ATOM 615 N N . ASN A 1 100 ? 28.25944 36.39915 45.45805 1.000 13.19106 100 ASN A N 1
ATOM 616 C CA . ASN A 1 100 ? 26.89924 36.00669 45.80400 1.000 13.45951 100 ASN A CA 1
ATOM 617 C C . ASN A 1 100 ? 26.41538 34.86614 44.91844 1.000 13.10683 100 ASN A C 1
ATOM 618 O O . ASN A 1 100 ? 26.70953 34.81969 43.72024 1.000 16.50987 100 ASN A O 1
ATOM 623 N N . GLY A 1 101 ? 25.66076 33.94603 45.51503 1.000 12.32253 101 GLY A N 1
ATOM 624 C CA . GLY A 1 101 ? 25.08004 32.83861 44.79453 1.000 12.82522 101 GLY A CA 1
ATOM 625 C C . GLY A 1 101 ? 25.15617 31.56360 45.60361 1.000 10.21965 101 GLY A C 1
ATOM 626 O O . GLY A 1 101 ? 25.52296 31.56731 46.77736 1.000 11.69088 101 GLY A O 1
ATOM 627 N N . ASN A 1 102 ? 24.78951 30.46394 44.95096 1.000 10.26439 102 ASN A N 1
ATOM 628 C CA . ASN A 1 102 ? 24.87442 29.13191 45.52904 1.000 9.24848 102 ASN A CA 1
ATOM 629 C C . ASN A 1 102 ? 26.04717 28.37254 44.92033 1.000 9.55378 102 ASN A C 1
ATOM 630 O O . ASN A 1 102 ? 26.33051 28.49411 43.72213 1.000 10.73023 102 ASN A O 1
ATOM 635 N N . PHE A 1 103 ? 26.70083 27.56590 45.74998 1.000 7.43773 103 PHE A N 1
ATOM 636 C CA . PHE A 1 103 ? 27.89276 26.82854 45.37325 1.000 7.22981 103 PHE A CA 1
ATOM 637 C C . PHE A 1 103 ? 27.80963 25.43869 45.98745 1.000 7.15875 103 PHE A C 1
ATOM 638 O O . PHE A 1 103 ? 27.15809 25.23652 47.01790 1.000 7.64829 103 PHE A O 1
ATOM 646 N N . TYR A 1 104 ? 28.49215 24.48287 45.36409 1.000 6.80345 104 TYR A N 1
ATOM 647 C CA . TYR A 1 104 ? 28.62508 23.15978 45.95313 1.000 6.07441 104 TYR A CA 1
ATOM 648 C C . TYR A 1 104 ? 29.32509 23.25214 47.31565 1.000 6.69554 104 TYR A C 1
ATOM 649 O O . TYR A 1 104 ? 30.08132 24.18933 47.60405 1.000 6.81397 104 TYR A O 1
ATOM 658 N N . HIS A 1 105 ? 29.05655 22.25452 48.15793 1.000 5.81649 105 HIS A N 1
ATOM 659 C CA . HIS A 1 105 ? 29.76119 22.07887 49.41748 1.000 6.32707 105 HIS A CA 1
ATOM 660 C C . HIS A 1 105 ? 31.01910 21.27044 49.11872 1.000 5.65594 105 HIS A C 1
ATOM 661 O O . HIS A 1 105 ? 30.91150 20.17750 48.54390 1.000 5.91124 105 HIS A O 1
ATOM 668 N N . PRO A 1 106 ? 32.21787 21.77414 49.44087 1.000 5.94019 106 PRO A N 1
ATOM 669 C CA . PRO A 1 106 ? 33.44982 21.07474 49.03212 1.000 7.57196 106 PRO A CA 1
ATOM 670 C C . PRO A 1 106 ? 33.58457 19.64664 49.53217 1.000 5.80859 106 PRO A C 1
ATOM 671 O O . PRO A 1 106 ? 34.35733 18.88872 48.93373 1.000 6.51657 106 PRO A O 1
ATOM 675 N N . TYR A 1 107 ? 32.89284 19.24651 50.60067 1.000 6.22180 107 TYR A N 1
ATOM 676 C CA . TYR A 1 107 ? 33.04268 17.89040 51.11571 1.000 7.45353 107 TYR A CA 1
ATOM 677 C C . TYR A 1 107 ? 31.79267 17.02877 51.04063 1.000 7.72461 107 TYR A C 1
ATOM 678 O O . TYR A 1 107 ? 31.87558 15.84372 51.37769 1.000 10.26965 107 TYR A O 1
ATOM 687 N N . ASN A 1 108 ? 30.64298 17.55801 50.61934 1.000 7.35615 108 ASN A N 1
ATOM 688 C CA . ASN A 1 108 ? 29.38531 16.83942 50.81425 1.000 6.59553 108 ASN A CA 1
ATOM 689 C C . ASN A 1 108 ? 28.43083 17.10437 49.65387 1.000 6.21653 108 ASN A C 1
ATOM 690 O O . ASN A 1 108 ? 27.92297 18.21792 49.50609 1.000 6.86661 108 ASN A O 1
ATOM 695 N N . CYS A 1 109 ? 28.13815 16.06061 48.87317 1.000 6.67185 109 CYS A N 1
ATOM 696 C CA . CYS A 1 109 ? 27.26652 16.19646 47.71473 1.000 6.96399 109 CYS A CA 1
ATOM 697 C C . CYS A 1 109 ? 25.83817 16.55409 48.08265 1.000 7.59828 109 CYS A C 1
ATOM 698 O O . CYS A 1 109 ? 25.11923 17.11280 47.24708 1.000 8.03254 109 CYS A O 1
ATOM 701 N N . ALA A 1 110 ? 25.41865 16.25167 49.30596 1.000 6.52710 110 ALA A N 1
ATOM 702 C CA . ALA A 1 110 ? 24.04315 16.44324 49.73486 1.000 7.92463 110 ALA A CA 1
ATOM 703 C C . ALA A 1 110 ? 23.81309 17.79657 50.39688 1.000 7.96411 110 ALA A C 1
ATOM 704 O O . ALA A 1 110 ? 22.71671 18.04484 50.91659 1.000 9.96435 110 ALA A O 1
ATOM 706 N N . GLU A 1 111 ? 24.81405 18.66946 50.38813 1.000 7.12980 111 GLU A N 1
ATOM 707 C CA . GLU A 1 111 ? 24.70691 19.99663 50.96706 1.000 6.86398 111 GLU A CA 1
ATOM 708 C C . GLU A 1 111 ? 25.20334 20.99698 49.94163 1.000 7.23771 111 GLU A C 1
ATOM 709 O O . GLU A 1 111 ? 25.71822 20.62730 48.88233 1.000 7.18507 111 GLU A O 1
ATOM 715 N N . TYR A 1 112 ? 25.00896 22.27323 50.24564 1.000 6.80345 112 TYR A N 1
ATOM 716 C CA . TYR A 1 112 ? 25.47757 23.34762 49.38121 1.000 7.14823 112 TYR A CA 1
ATOM 717 C C . TYR A 1 112 ? 25.64653 24.59952 50.22798 1.000 6.84819 112 TYR A C 1
ATOM 718 O O . TYR A 1 112 ? 25.32134 24.61400 51.41719 1.000 7.86147 112 TYR A O 1
ATOM 727 N N . ILE A 1 113 ? 26.17427 25.64387 49.60352 1.000 7.30088 113 ILE A N 1
ATOM 728 C CA . ILE A 1 113 ? 26.58108 26.86249 50.29013 1.000 8.53260 113 ILE A CA 1
ATOM 729 C C . ILE A 1 113 ? 25.90392 28.02917 49.59946 1.000 8.02991 113 ILE A C 1
ATOM 730 O O . ILE A 1 113 ? 25.97723 28.14497 48.37240 1.000 8.93528 113 ILE A O 1
ATOM 735 N N . GLY A 1 114 ? 25.29241 28.91093 50.37478 1.000 7.87200 114 GLY A N 1
ATOM 736 C CA . GLY A 1 114 ? 24.83151 30.19739 49.87696 1.000 9.38534 114 GLY A CA 1
ATOM 737 C C . GLY A 1 114 ? 25.74607 31.29143 50.39624 1.000 8.31679 114 GLY A C 1
ATOM 738 O O . GLY A 1 114 ? 26.10687 31.30215 51.57700 1.000 9.98804 114 GLY A O 1
ATOM 739 N N . CYS A 1 115 ? 26.11950 32.20993 49.51190 1.000 8.62998 115 CYS A N 1
ATOM 740 C CA . CYS A 1 115 ? 26.89406 33.38311 49.89627 1.000 10.71181 115 CYS A CA 1
ATOM 741 C C . CYS A 1 115 ? 26.06927 34.63300 49.63469 1.000 12.25147 115 CYS A C 1
ATOM 742 O O . CYS A 1 115 ? 25.52173 34.80249 48.54004 1.000 12.04881 115 CYS A O 1
ATOM 745 N N . ALA A 1 116 ? 25.99090 35.50218 50.63666 1.000 12.42517 116 ALA A N 1
ATOM 746 C CA . ALA A 1 116 ? 25.24622 36.75400 50.53203 1.000 14.37278 116 ALA A CA 1
ATOM 747 C C . ALA A 1 116 ? 26.13283 37.83908 51.12833 1.000 12.26463 116 ALA A C 1
ATOM 748 O O . ALA A 1 116 ? 26.16684 38.01516 52.35229 1.000 13.50688 116 ALA A O 1
ATOM 750 N N . ASN A 1 117 ? 26.85204 38.54919 50.26178 1.000 13.94378 117 ASN A N 1
ATOM 751 C CA . ASN A 1 117 ? 27.68956 39.67831 50.66611 1.000 17.86530 117 ASN A CA 1
ATOM 752 C C . ASN A 1 117 ? 28.64987 39.28635 51.78550 1.000 13.79902 117 ASN A C 1
ATOM 753 O O . ASN A 1 117 ? 28.80332 39.98228 52.79133 1.000 17.24944 117 ASN A O 1
ATOM 758 N N . GLY A 1 118 ? 29.28748 38.12963 51.61319 1.000 14.16486 118 GLY A N 1
ATOM 759 C CA . GLY A 1 118 ? 30.24257 37.63866 52.57560 1.000 14.57806 118 GLY A CA 1
ATOM 760 C C . GLY A 1 118 ? 29.67030 36.74141 53.65108 1.000 14.12011 118 GLY A C 1
ATOM 761 O O . GLY A 1 118 ? 30.43899 36.05462 54.33363 1.000 17.44420 118 GLY A O 1
ATOM 762 N N A LEU A 1 119 ? 28.35137 36.70789 53.81496 0.510 14.17802 119 LEU A N 1
ATOM 763 N N B LEU A 1 119 ? 28.35342 36.73789 53.84696 0.490 14.19907 119 LEU A N 1
ATOM 764 C CA A LEU A 1 119 ? 27.72512 35.87168 54.82846 0.510 13.15421 119 LEU A CA 1
ATOM 765 C CA B LEU A 1 119 ? 27.73912 35.86967 54.84245 0.490 13.13579 119 LEU A CA 1
ATOM 766 C C A LEU A 1 119 ? 27.45020 34.48893 54.25378 0.510 10.64601 119 LEU A C 1
ATOM 767 C C B LEU A 1 119 ? 27.50319 34.49487 54.23575 0.490 10.64601 119 LEU A C 1
ATOM 768 O O A LEU A 1 119 ? 26.84434 34.35949 53.18420 0.510 10.60390 119 LEU A O 1
ATOM 769 O O B LEU A 1 119 ? 26.97432 34.37834 53.12411 0.490 11.16976 119 LEU A O 1
ATOM 778 N N . THR A 1 120 ? 27.89853 33.46150 54.96659 1.000 9.61431 120 THR A N 1
ATOM 779 C CA . THR A 1 120 ? 27.74171 32.08163 54.52683 1.000 9.00371 120 THR A CA 1
ATOM 780 C C . THR A 1 120 ? 26.49245 31.47608 55.14373 1.000 8.62998 120 THR A C 1
ATOM 781 O O . THR A 1 120 ? 26.21745 31.66450 56.33189 1.000 9.44324 120 THR A O 1
ATOM 785 N N . THR A 1 121 ? 25.75707 30.72081 54.33329 1.000 8.44312 121 THR A N 1
ATOM 786 C CA . THR A 1 121 ? 24.72239 29.81901 54.81607 1.000 9.54062 121 THR A CA 1
ATOM 787 C C . THR A 1 121 ? 25.05751 28.41159 54.33799 1.000 8.38522 121 THR A C 1
ATOM 788 O O . THR A 1 121 ? 25.29547 28.20020 53.14585 1.000 9.36954 121 THR A O 1
ATOM 792 N N . VAL A 1 122 ? 25.10005 27.45063 55.25706 1.000 8.21151 122 VAL A N 1
ATOM 793 C CA . VAL A 1 122 ? 25.26424 26.05241 54.86909 1.000 9.03003 122 VAL A CA 1
ATOM 794 C C . VAL A 1 122 ? 23.89146 25.41093 54.77307 1.000 8.09044 122 VAL A C 1
ATOM 795 O O . VAL A 1 122 ? 23.13308 25.38287 55.74958 1.000 8.46417 122 VAL A O 1
ATOM 799 N N . ASN A 1 123 ? 23.57312 24.92016 53.58133 1.000 7.87726 123 ASN A N 1
ATOM 800 C CA . ASN A 1 123 ? 22.25933 24.41158 53.23726 1.000 8.07728 123 ASN A CA 1
ATOM 801 C C . ASN A 1 123 ? 22.32852 22.90548 53.03536 1.000 7.88779 123 ASN A C 1
ATOM 802 O O . ASN A 1 123 ? 23.38771 22.34528 52.75371 1.000 8.32731 123 ASN A O 1
ATOM 807 N N . ALA A 1 124 ? 21.18288 22.25377 53.16119 1.000 9.71695 124 ALA A N 1
ATOM 808 C CA . ALA A 1 124 ? 21.08313 20.82185 52.92140 1.000 9.30638 124 ALA A CA 1
ATOM 809 C C . ALA A 1 124 ? 19.97415 20.54098 51.92317 1.000 9.11688 124 ALA A C 1
ATOM 810 O O . ALA A 1 124 ? 18.89586 21.13519 51.99283 1.000 10.49863 124 ALA A O 1
ATOM 812 N N . CYS A 1 125 ? 20.23351 19.60660 51.01609 1.000 8.45101 125 CYS A N 1
ATOM 813 C CA . CYS A 1 125 ? 19.18438 19.11968 50.13584 1.000 8.20888 125 CYS A CA 1
ATOM 814 C C . CYS A 1 125 ? 18.20395 18.26085 50.91958 1.000 12.20146 125 CYS A C 1
ATOM 815 O O . CYS A 1 125 ? 18.51805 17.71460 51.98043 1.000 13.95430 125 CYS A O 1
ATOM 818 N N . GLY A 1 126 ? 16.99846 18.14813 50.37340 1.000 11.84879 126 GLY A N 1
ATOM 819 C CA . GLY A 1 126 ? 15.99392 17.30030 50.97715 1.000 15.06233 126 GLY A CA 1
ATOM 820 C C . GLY A 1 126 ? 16.42233 15.84783 51.00401 1.000 16.67832 126 GLY A C 1
ATOM 821 O O . GLY A 1 126 ? 17.35840 15.42772 50.31743 1.000 17.77845 126 GLY A O 1
ATOM 822 N N . ALA A 1 127 ? 15.70502 15.08071 51.82457 1.000 24.43714 127 ALA A N 1
ATOM 823 C CA . ALA A 1 127 ? 16.00958 13.67139 52.01351 1.000 26.07944 127 ALA A CA 1
ATOM 824 C C . ALA A 1 127 ? 16.11191 12.97214 50.66951 1.000 20.37350 127 ALA A C 1
ATOM 825 O O . ALA A 1 127 ? 15.24149 13.11702 49.80608 1.000 22.13950 127 ALA A O 1
ATOM 827 N N . GLY A 1 128 ? 17.21099 12.25390 50.47685 1.000 23.82128 128 GLY A N 1
ATOM 828 C CA . GLY A 1 128 ? 17.40738 11.55256 49.23178 1.000 18.41537 128 GLY A CA 1
ATOM 829 C C . GLY A 1 128 ? 17.69953 12.41311 48.02550 1.000 23.73706 128 GLY A C 1
ATOM 830 O O . GLY A 1 128 ? 17.58324 11.93013 46.89863 1.000 22.03159 128 GLY A O 1
ATOM 831 N N . GLN A 1 129 ? 18.08305 13.67270 48.21812 1.000 18.57065 129 GLN A N 1
ATOM 832 C CA . GLN A 1 129 ? 18.41928 14.54722 47.10581 1.000 14.07800 129 GLN A CA 1
ATOM 833 C C . GLN A 1 129 ? 19.88677 14.94960 47.17579 1.000 9.74854 129 GLN A C 1
ATOM 834 O O . GLN A 1 129 ? 20.52538 14.86200 48.22237 1.000 10.47231 129 GLN A O 1
ATOM 840 N N . TYR A 1 130 ? 20.41450 15.38590 46.03539 1.000 8.73789 130 TYR A N 1
ATOM 841 C CA . TYR A 1 130 ? 21.83372 15.68031 45.88441 1.000 7.87726 130 TYR A CA 1
ATOM 842 C C . TYR A 1 130 ? 21.96968 16.99308 45.12819 1.000 7.01400 130 TYR A C 1
ATOM 843 O O . TYR A 1 130 ? 21.16341 17.28789 44.24270 1.000 8.50365 130 TYR A O 1
ATOM 852 N N . TYR A 1 131 ? 22.96282 17.80302 45.49745 1.000 7.08243 131 TYR A N 1
ATOM 853 C CA . TYR A 1 131 ? 23.10589 19.12180 44.89522 1.0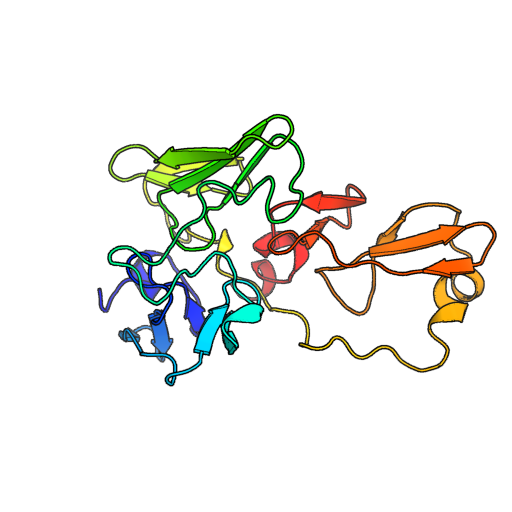00 7.03505 131 TYR A CA 1
ATOM 854 C C . TYR A 1 131 ? 23.67882 19.00402 43.49085 1.000 6.92978 131 TYR A C 1
ATOM 855 O O . TYR A 1 131 ? 24.70795 18.35086 43.28023 1.000 6.93504 131 TYR A O 1
ATOM 864 N N . ASP A 1 132 ? 23.02391 19.65765 42.53922 1.000 7.92463 132 ASP A N 1
ATOM 865 C CA . ASP A 1 132 ? 23.48006 19.72801 41.15691 1.000 7.36930 132 ASP A CA 1
ATOM 866 C C . ASP A 1 132 ? 24.03048 21.13338 40.94140 1.000 7.04821 132 ASP A C 1
ATOM 867 O O . ASP A 1 132 ? 23.27152 22.10721 40.88681 1.000 8.26415 132 ASP A O 1
ATOM 872 N N . GLN A 1 133 ? 25.35053 21.23590 40.84051 1.000 7.77198 133 GLN A N 1
ATOM 873 C CA . GLN A 1 133 ? 25.99292 22.54018 40.75795 1.000 8.86685 133 GLN A CA 1
ATOM 874 C C . GLN A 1 133 ? 25.66583 23.25041 39.45110 1.000 11.12765 133 GLN A C 1
ATOM 875 O O . GLN A 1 133 ? 25.52619 24.47957 39.43307 1.000 12.79627 133 GLN A O 1
ATOM 881 N N . ALA A 1 134 ? 25.51827 22.49747 38.36027 1.000 11.09607 134 ALA A N 1
ATOM 882 C CA . ALA A 1 134 ? 25.21509 23.11467 37.07341 1.000 16.13878 134 ALA A CA 1
ATOM 883 C C . ALA A 1 134 ? 23.85487 23.79219 37.10425 1.000 14.44647 134 ALA A C 1
ATOM 884 O O . ALA A 1 134 ? 23.68472 24.89032 36.55726 1.000 18.67856 134 ALA A O 1
ATOM 886 N N . LEU A 1 135 ? 22.87558 23.15334 37.73697 1.000 11.98565 135 LEU A N 1
ATOM 887 C CA . LEU A 1 135 ? 21.53325 23.70784 37.82981 1.000 14.43331 135 LEU A CA 1
ATOM 888 C C . LEU A 1 135 ? 21.34908 24.63216 39.02084 1.000 17.32050 135 LEU A C 1
ATOM 889 O O . LEU A 1 135 ? 20.41497 25.44320 39.01638 1.000 19.64183 135 LEU A O 1
ATOM 894 N N . GLY A 1 136 ? 22.19764 24.52432 40.03829 1.000 13.90430 136 GLY A N 1
ATOM 895 C CA . GLY A 1 136 ? 22.04333 25.32861 41.23431 1.000 16.45197 136 GLY A CA 1
ATOM 896 C C . GLY A 1 136 ? 20.91148 24.91196 42.14811 1.000 18.07848 136 GLY A C 1
ATOM 897 O O . GLY A 1 136 ? 20.37790 25.75263 42.87938 1.000 20.17874 136 GLY A O 1
ATOM 898 N N . ARG A 1 137 ? 20.53105 23.63638 42.13349 1.000 14.75966 137 ARG A N 1
ATOM 899 C CA . ARG A 1 137 ? 19.48008 23.13764 43.01324 1.000 16.63357 137 ARG A CA 1
ATOM 900 C C . ARG A 1 137 ? 19.68557 21.64243 43.22625 1.000 11.98828 137 ARG A C 1
ATOM 901 O O . ARG A 1 137 ? 20.52644 21.01543 42.58175 1.000 11.15660 137 ARG A O 1
ATOM 909 N N . CYS A 1 138 ? 18.89855 21.08039 44.14384 1.000 13.04367 138 CYS A N 1
ATOM 910 C CA . CYS A 1 138 ? 18.94427 19.68338 44.54694 1.000 12.28832 138 CYS A CA 1
ATOM 911 C C . CYS A 1 138 ? 18.01375 18.82933 43.68365 1.000 13.45161 138 CYS A C 1
ATOM 912 O O . CYS A 1 138 ? 17.02892 19.32137 43.12426 1.000 16.79675 138 CYS A O 1
ATOM 915 N N . ALA A 1 139 ? 18.31025 17.52599 43.61258 1.000 14.26750 139 ALA A N 1
ATOM 916 C CA . ALA A 1 139 ? 17.42375 16.57891 42.93527 1.000 12.77522 139 ALA A CA 1
ATOM 917 C C . ALA A 1 139 ? 17.64355 15.17172 43.47626 1.000 15.04391 139 ALA A C 1
ATOM 918 O O . ALA A 1 139 ? 18.71155 14.85658 44.00758 1.000 14.56490 139 ALA A O 1
ATOM 920 N N . LEU A 1 140 ? 16.62748 14.31883 43.29903 1.000 15.40448 140 LEU A N 1
ATOM 921 C CA . LEU A 1 140 ? 16.76016 12.91171 43.65508 1.000 13.06472 140 LEU A CA 1
ATOM 922 C C . LEU A 1 140 ? 17.86589 12.27140 42.82140 1.000 10.48547 140 LEU A C 1
ATOM 923 O O . LEU A 1 140 ? 18.25275 12.77787 41.76810 1.000 13.11736 140 LEU A O 1
ATOM 928 N N . ALA A 1 141 ? 18.36296 11.13690 43.31219 1.000 13.14105 141 ALA A N 1
ATOM 929 C CA . ALA A 1 141 ? 19.42871 10.41565 42.63255 1.000 12.74363 141 ALA A CA 1
ATOM 930 C C . ALA A 1 141 ? 19.05642 10.13191 41.18082 1.000 10.76708 141 ALA A C 1
ATOM 931 O O . ALA A 1 141 ? 17.91483 9.78715 40.86662 1.000 11.53033 141 ALA A O 1
ATOM 933 N N . GLY A 1 142 ? 20.03300 10.28774 40.29215 1.000 10.44336 142 GLY A N 1
ATOM 934 C CA . GLY A 1 142 ? 19.85170 9.95180 38.89531 1.000 11.76457 142 GLY A CA 1
ATOM 935 C C . GLY A 1 142 ? 20.77017 8.83074 38.46681 1.000 10.29860 142 GLY A C 1
ATOM 936 O O . GLY A 1 142 ? 20.82943 7.77774 39.11387 1.000 11.30925 142 GLY A O 1
ATOM 937 N N . THR A 1 143 ? 21.48067 9.04884 37.35231 1.000 9.82749 143 THR A N 1
ATOM 938 C CA . THR A 1 143 ? 22.40319 8.07275 36.76579 1.000 8.93791 143 THR A CA 1
ATOM 939 C C . THR A 1 143 ? 23.61879 8.87836 36.32390 1.000 10.28018 143 THR A C 1
ATOM 940 O O . THR A 1 143 ? 23.73146 9.28112 35.16178 1.000 12.58309 143 THR A O 1
ATOM 944 N N . GLY A 1 144 ? 24.52965 9.09444 37.25427 1.000 7.39562 144 GLY A N 1
ATOM 945 C CA . GLY A 1 144 ? 25.66446 9.96016 37.02742 1.000 7.19560 144 GLY A CA 1
ATOM 946 C C . GLY A 1 144 ? 25.40539 11.29252 37.69246 1.000 7.71408 144 GLY A C 1
ATOM 947 O O . GLY A 1 144 ? 24.81398 12.19211 37.08477 1.000 9.86171 144 GLY A O 1
ATOM 948 N N . TYR A 1 145 ? 25.77738 11.42223 38.96020 1.000 6.56131 145 TYR A N 1
ATOM 949 C CA . TYR A 1 145 ? 25.47923 12.63664 39.71128 1.000 6.84819 145 TYR A CA 1
ATOM 950 C C . TYR A 1 145 ? 26.63615 12.90045 40.65748 1.000 6.57447 145 TYR A C 1
ATOM 951 O O . TYR A 1 145 ? 27.68438 12.25828 40.56985 1.000 7.29035 145 TYR A O 1
ATOM 960 N N . CYS A 1 146 ? 26.47383 13.88972 41.52949 1.000 6.60079 146 CYS A N 1
ATOM 961 C CA . CYS A 1 146 ? 27.60691 14.40254 42.29468 1.000 6.06125 146 CYS A CA 1
ATOM 962 C C . CYS A 1 146 ? 28.77765 14.72215 41.36387 1.000 5.86123 146 CYS A C 1
ATOM 963 O O . CYS A 1 146 ? 29.94659 14.47988 41.68211 1.000 6.33497 146 CYS A O 1
ATOM 966 N N . ARG A 1 147 ? 28.44750 15.28940 40.19803 1.000 6.14284 147 ARG A N 1
ATOM 967 C CA . ARG A 1 147 ? 29.44616 15.59418 39.17934 1.000 7.38510 147 ARG A CA 1
ATOM 968 C C . ARG A 1 147 ? 30.39667 16.70417 39.60059 1.000 5.86912 147 ARG A C 1
ATOM 969 O O . ARG A 1 147 ? 31.47241 16.82892 39.00486 1.000 6.83240 147 ARG A O 1
ATOM 977 N N . GLN A 1 148 ? 30.02823 17.50268 40.60576 1.000 6.40603 148 GLN A N 1
ATOM 978 C CA . GLN A 1 148 ? 30.86574 18.61280 41.03009 1.000 6.60342 148 GLN A CA 1
ATOM 979 C C . GLN A 1 148 ? 32.19664 18.16638 41.61824 1.000 6.31655 148 GLN A C 1
ATOM 980 O O . GLN A 1 148 ? 33.07770 19.00842 41.79557 1.000 6.79029 148 GLN A O 1
ATOM 986 N N . TYR A 1 149 ? 32.35644 16.88323 41.94126 1.000 5.50066 149 TYR A N 1
ATOM 987 C CA . TYR A 1 149 ? 33.61714 16.32688 42.42848 1.000 6.51131 149 TYR A CA 1
ATOM 988 C C . TYR A 1 149 ? 34.43869 15.68486 41.31799 1.000 6.11389 149 TYR A C 1
ATOM 989 O O . TYR A 1 149 ? 35.51627 15.14269 41.59233 1.000 5.90597 149 TYR A O 1
ATOM 998 N N . VAL A 1 150 ? 33.95993 15.74627 40.07931 1.000 5.64278 150 VAL A N 1
ATOM 999 C CA . VAL A 1 150 ? 34.59444 15.08745 38.94295 1.000 6.09020 150 VAL A CA 1
ATOM 1000 C C . VAL A 1 150 ? 35.24207 16.17064 38.08941 1.000 5.78490 150 VAL A C 1
ATOM 1001 O O . VAL A 1 150 ? 34.55738 16.88933 37.35979 1.000 6.51131 150 V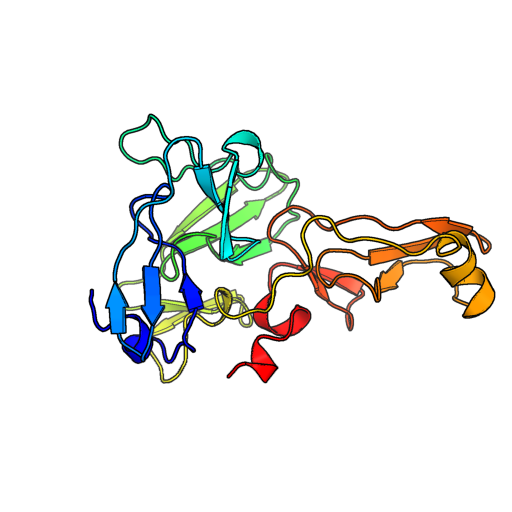AL A O 1
ATOM 1005 N N . PHE A 1 151 ? 36.56425 16.28118 38.16251 1.000 5.97440 151 PHE A N 1
ATOM 1006 C CA . PHE A 1 151 ? 37.28988 17.30130 37.41592 1.000 7.47195 151 PHE A CA 1
ATOM 1007 C C . PHE A 1 151 ? 38.77253 16.95966 37.46097 1.000 5.85333 151 PHE A C 1
ATOM 1008 O O . PHE A 1 151 ? 39.22123 16.18025 38.30375 1.000 6.71396 151 PHE A O 1
ATOM 1016 N N . THR A 1 152 ? 39.53359 17.56572 36.54440 1.000 7.14823 152 THR A N 1
ATOM 1017 C CA . THR A 1 152 ? 40.98039 17.40312 36.50845 1.000 7.86147 152 THR A CA 1
ATOM 1018 C C . THR A 1 152 ? 41.61018 18.63248 37.13991 1.000 7.18244 152 THR A C 1
ATOM 1019 O O . THR A 1 152 ? 41.48103 19.73457 36.58888 1.000 7.02453 152 THR A O 1
ATOM 1023 N N . PRO A 1 153 ? 42.27880 18.50585 38.28747 1.000 8.56682 153 PRO A N 1
ATOM 1024 C CA . PRO A 1 153 ? 42.89551 19.68423 38.88594 1.000 8.10097 153 PRO A CA 1
ATOM 1025 C C . PRO A 1 153 ? 44.03650 20.19188 38.01813 1.000 8.78263 153 PRO A C 1
ATOM 1026 O O . PRO A 1 153 ? 44.71917 19.40405 37.34675 1.000 9.31691 153 PRO A O 1
ATOM 1030 N N . PRO A 1 154 ? 44.28094 21.49361 38.02084 1.000 7.62986 154 PRO A N 1
ATOM 1031 C CA . PRO A 1 154 ? 45.49811 22.01419 37.40197 1.000 9.46692 154 PRO A CA 1
ATOM 1032 C C . PRO A 1 154 ? 46.70615 21.56593 38.19921 1.000 7.77988 154 PRO A C 1
ATOM 1033 O O . PRO A 1 154 ? 46.56537 21.08520 39.33335 1.000 8.48260 154 PRO A O 1
ATOM 1037 N N . PRO A 1 155 ? 47.91094 21.70654 37.65239 1.000 8.23520 155 PRO A N 1
ATOM 1038 C CA . PRO A 1 155 ? 49.11618 21.44728 38.44761 1.000 9.88013 155 PRO A CA 1
ATOM 1039 C C . PRO A 1 155 ? 49.16600 22.35035 39.67349 1.000 9.73011 155 PRO A C 1
ATOM 1040 O O . PRO A 1 155 ? 48.59323 23.43799 39.70576 1.000 9.46429 155 PRO A O 1
ATOM 1044 N N . ALA A 1 156 ? 49.88417 21.88266 40.69805 1.000 10.18017 156 ALA A N 1
ATOM 1045 C CA . ALA A 1 156 ? 50.10483 22.63954 41.92483 1.000 12.15935 156 ALA A CA 1
ATOM 1046 C C . ALA A 1 156 ? 51.57295 22.51595 42.31086 1.000 12.83838 156 ALA A C 1
ATOM 1047 O O . ALA A 1 156 ? 52.00008 21.45152 42.77568 1.000 15.28078 156 ALA A O 1
ATOM 1049 N N . PRO A 1 157 ? 52.38599 23.56603 42.12821 1.000 12.91471 157 PRO A N 1
ATOM 1050 C CA . PRO A 1 157 ? 51.98513 24.88542 41.63035 1.000 13.11473 157 PRO A CA 1
ATOM 1051 C C . PRO A 1 157 ? 51.76811 24.87951 40.12550 1.000 9.88276 157 PRO A C 1
ATOM 1052 O O . PRO A 1 157 ? 52.27067 23.99188 39.44125 1.000 10.22491 157 PRO A O 1
ATOM 1056 N N . VAL A 1 158 ? 51.02987 25.86228 39.62189 1.000 9.06688 158 VAL A N 1
ATOM 1057 C CA . VAL A 1 158 ? 50.95415 26.07822 38.18192 1.000 9.46166 158 VAL A CA 1
ATOM 1058 C C . VAL A 1 158 ? 52.25062 26.75274 37.76899 1.000 8.91686 158 VAL A C 1
ATOM 1059 O O . VAL A 1 158 ? 52.56215 27.85144 38.23567 1.000 10.14595 158 VAL A O 1
ATOM 1063 N N . VAL A 1 159 ? 53.01432 26.09480 36.90854 1.000 7.44826 159 VAL A N 1
ATOM 1064 C CA . VAL A 1 159 ? 54.27961 26.64135 36.43664 1.000 8.64577 159 VAL A CA 1
ATOM 1065 C C . VAL A 1 159 ? 54.02359 27.40451 35.14274 1.000 7.46405 159 VAL A C 1
ATOM 1066 O O . VAL A 1 159 ? 53.48433 26.84601 34.18215 1.000 7.82725 159 VAL A O 1
ATOM 1070 N N . TYR A 1 160 ? 54.38400 28.68611 35.12637 1.000 6.83240 160 TYR A N 1
ATOM 1071 C CA . TYR A 1 160 ? 54.24613 29.51814 33.93838 1.000 7.12717 160 TYR A CA 1
ATOM 1072 C C . TYR A 1 160 ? 55.59282 29.64558 33.25046 1.000 7.22455 160 TYR A C 1
ATOM 1073 O O . TYR A 1 160 ? 56.62140 29.76950 33.92176 1.000 8.74579 160 TYR A O 1
ATOM 1082 N N . PRO A 1 161 ? 55.61589 29.61042 31.92145 1.000 6.98505 161 PRO A N 1
ATOM 1083 C CA . PRO A 1 161 ? 56.88958 29.75493 31.21559 1.000 8.48260 161 PRO A CA 1
ATOM 1084 C C . PRO A 1 161 ? 57.40124 31.17538 31.34310 1.000 7.61670 161 PRO A C 1
ATOM 1085 O O . PRO A 1 161 ? 56.62230 32.13124 31.33753 1.000 7.56670 161 PRO A O 1
ATOM 1089 N N . ASP A 1 162 ? 58.71546 31.30893 31.44621 1.000 8.02465 162 ASP A N 1
ATOM 1090 C CA . ASP A 1 162 ? 59.31680 32.61825 31.28068 1.000 8.70368 162 ASP A CA 1
ATOM 1091 C C . ASP A 1 162 ? 58.82658 33.21066 29.96895 1.000 8.51418 162 ASP A C 1
ATOM 1092 O O . ASP A 1 162 ? 58.78414 32.52760 28.94004 1.000 8.43259 162 ASP A O 1
ATOM 1097 N N . GLY A 1 163 ? 58.42102 34.47312 30.01909 1.000 8.33258 163 GLY A N 1
ATOM 1098 C CA . GLY A 1 163 ? 57.88299 35.14860 28.86038 1.000 8.37469 163 GLY A CA 1
ATOM 1099 C C . GLY A 1 163 ? 56.37495 35.16026 28.78439 1.000 8.06939 163 GLY A C 1
ATOM 1100 O O . GLY A 1 163 ? 55.81903 35.78079 27.86870 1.000 7.95622 163 GLY A O 1
ATOM 1101 N N . PHE A 1 164 ? 55.68687 34.52212 29.72791 1.000 7.61933 164 PHE A N 1
ATOM 1102 C CA . PHE A 1 164 ? 54.23090 34.56373 29.69988 1.000 7.47458 164 PHE A CA 1
ATOM 1103 C C . PHE A 1 164 ? 53.68553 35.98435 29.78310 1.000 8.32468 164 PHE A C 1
ATOM 1104 O O . PHE A 1 164 ? 52.54852 36.22857 29.35784 1.000 8.45891 164 PHE A O 1
ATOM 1112 N N . ASP A 1 165 ? 54.47592 36.92852 30.29548 1.000 7.72461 165 ASP A N 1
ATOM 1113 C CA . ASP A 1 165 ? 54.06348 38.32898 30.30162 1.000 10.29860 165 ASP A CA 1
ATOM 1114 C C . ASP A 1 165 ? 53.78716 38.88315 28.90574 1.000 8.59050 165 ASP A C 1
ATOM 1115 O O . ASP A 1 165 ? 53.22331 39.97777 28.80401 1.000 9.76959 165 ASP A O 1
ATOM 1120 N N . THR A 1 166 ? 54.16767 38.18262 27.83656 1.000 8.75894 166 THR A N 1
ATOM 1121 C CA . THR A 1 166 ? 53.85125 38.61683 26.47773 1.000 8.56945 166 THR A CA 1
ATOM 1122 C C . THR A 1 166 ? 52.48040 38.14931 25.99069 1.000 7.91411 166 THR A C 1
ATOM 1123 O O . THR A 1 166 ? 52.09804 38.49662 24.86691 1.000 8.54050 166 THR A O 1
ATOM 1127 N N . TYR A 1 167 ? 51.73910 37.39121 26.80026 1.000 8.12203 167 TYR A N 1
ATOM 1128 C CA . TYR A 1 167 ? 50.55699 36.68347 26.31212 1.000 8.05886 167 TYR A CA 1
ATOM 1129 C C . TYR A 1 167 ? 49.54260 37.62353 25.66571 1.000 8.19835 167 TYR A C 1
ATOM 1130 O O . TYR A 1 167 ? 49.07257 37.37294 24.54604 1.000 9.24058 167 TYR A O 1
ATOM 1139 N N . CYS A 1 168 ? 49.18226 38.70700 26.35684 1.000 7.67724 168 CYS A N 1
ATOM 1140 C CA . CYS A 1 168 ? 48.13990 39.59011 25.84645 1.000 7.99833 168 CYS A CA 1
ATOM 1141 C C . CYS A 1 168 ? 48.56876 40.24650 24.55009 1.000 9.02213 168 CYS A C 1
ATOM 1142 O O . CYS A 1 168 ? 47.79720 40.32126 23.58460 1.000 9.20110 168 CYS A O 1
ATOM 1145 N N . SER A 1 169 ? 49.79430 40.74714 24.51923 1.000 8.65893 169 SER A N 1
ATOM 1146 C CA . SER A 1 169 ? 50.28125 41.41948 23.32383 1.000 9.71432 169 SER A CA 1
ATOM 1147 C C . SER A 1 169 ? 50.44339 40.44118 22.16282 1.000 9.96172 169 SER A C 1
ATOM 1148 O O . SER A 1 169 ? 50.06497 40.74949 21.02504 1.000 11.46190 169 SER A O 1
ATOM 1151 N N . ALA A 1 170 ? 51.00025 39.25859 22.42757 1.000 10.60127 170 ALA A N 1
ATOM 1152 C CA . ALA A 1 170 ? 51.26748 38.30619 21.35448 1.000 10.77234 170 ALA A CA 1
ATOM 1153 C C . ALA A 1 170 ? 49.98448 37.78255 20.72639 1.000 11.60402 170 ALA A C 1
ATOM 1154 O O . ALA A 1 170 ? 49.96136 37.49645 19.52344 1.000 12.86733 170 ALA A O 1
ATOM 1156 N N . ASN A 1 171 ? 48.92086 37.65381 21.51212 1.000 10.63285 171 ASN A N 1
ATOM 1157 C CA . ASN A 1 171 ? 47.62602 37.18919 21.03803 1.000 10.22228 171 ASN A CA 1
ATOM 1158 C C . ASN A 1 171 ? 46.71102 38.33617 20.63053 1.000 10.07489 171 ASN A C 1
ATOM 1159 O O . ASN A 1 171 ? 45.53754 38.09344 20.31533 1.000 12.57256 171 ASN A O 1
ATOM 1164 N N . ASN A 1 172 ? 47.20842 39.57362 20.66607 1.000 9.97751 172 ASN A N 1
ATOM 1165 C CA . ASN A 1 172 ? 46.42349 40.75446 20.30248 1.000 10.63285 172 ASN A CA 1
ATOM 1166 C C . ASN A 1 172 ? 45.10907 40.81599 21.06735 1.000 10.16964 172 ASN A C 1
ATOM 1167 O O . ASN A 1 172 ? 44.05502 41.11311 20.50102 1.000 10.20912 172 ASN A O 1
ATOM 1172 N N . LEU A 1 173 ? 45.16360 40.52206 22.35934 1.000 8.41943 173 LEU A N 1
ATOM 1173 C CA . LEU A 1 173 ? 43.94800 40.40449 23.14416 1.000 9.63010 173 LEU A CA 1
ATOM 1174 C C . LEU A 1 173 ? 43.42278 41.77411 23.53938 1.000 8.55629 173 LEU A C 1
ATOM 1175 O O . LEU A 1 173 ? 44.19201 42.68329 23.86977 1.000 10.20912 173 LEU A O 1
ATOM 1180 N N . ALA A 1 174 ? 42.10291 41.91758 23.50325 1.000 8.65104 174 ALA A N 1
ATOM 1181 C CA . ALA A 1 174 ? 41.48157 43.16931 23.90354 1.000 8.98792 174 ALA A CA 1
ATOM 1182 C C . ALA A 1 174 ? 41.59879 43.36033 25.41344 1.000 8.78790 174 ALA A C 1
ATOM 1183 O O . ALA A 1 174 ? 41.72425 42.40827 26.18345 1.000 8.37206 174 ALA A O 1
ATOM 1185 N N . THR A 1 175 ? 41.54947 44.61643 25.83435 1.000 9.13267 175 THR A N 1
ATOM 1186 C CA . THR A 1 175 ? 41.57575 44.91654 27.25530 1.000 9.31691 175 THR A CA 1
ATOM 1187 C C . THR A 1 175 ? 40.40845 44.23091 27.95315 1.000 10.72234 175 THR A C 1
ATOM 1188 O O . THR A 1 175 ? 39.28009 44.21311 27.44690 1.000 12.81469 175 THR A O 1
ATOM 1192 N N . GLY A 1 176 ? 40.69454 43.61970 29.09802 1.000 8.44838 176 GLY A N 1
ATOM 1193 C CA . GLY A 1 176 ? 39.70129 42.92288 29.87775 1.000 9.31427 176 GLY A CA 1
ATOM 1194 C C . GLY A 1 176 ? 40.17297 41.52739 30.22758 1.000 8.41680 176 GLY A C 1
ATOM 1195 O O . GLY A 1 176 ? 41.37464 41.22806 30.22580 1.000 7.77988 176 GLY A O 1
ATOM 1196 N N . ILE A 1 177 ? 39.20320 40.66350 30.51731 1.000 8.47207 177 ILE A N 1
ATOM 1197 C CA . ILE A 1 177 ? 39.42715 39.35431 31.11829 1.000 7.96674 177 ILE A CA 1
ATOM 1198 C C . ILE A 1 177 ? 39.44625 38.29318 30.03438 1.000 7.22455 177 ILE A C 1
ATOM 1199 O O . ILE A 1 177 ? 38.63367 38.33399 29.10292 1.000 8.33784 177 ILE A O 1
ATOM 1204 N N . HIS A 1 178 ? 40.34027 37.32320 30.16888 1.000 6.64290 178 HIS A N 1
ATOM 1205 C CA . HIS A 1 178 ? 40.48742 36.23994 29.21289 1.000 6.47446 178 HIS A CA 1
ATOM 1206 C C . HIS A 1 178 ? 40.79953 34.97067 29.98281 1.000 6.30865 178 HIS A C 1
ATOM 1207 O O . HIS A 1 178 ? 41.26636 35.02827 31.12550 1.000 6.48762 178 HIS A O 1
ATOM 1214 N N . PRO A 1 179 ? 40.56884 33.80486 29.38408 1.000 5.98493 179 PRO A N 1
ATOM 1215 C CA . PRO A 1 179 ? 40.99691 32.56946 30.04592 1.000 7.03505 179 PRO A CA 1
ATOM 1216 C C . PRO A 1 179 ? 42.50401 32.53680 30.25192 1.000 6.60342 179 PRO A C 1
ATOM 1217 O O . PRO A 1 179 ? 43.28218 33.13987 29.50434 1.000 6.69291 179 PRO A O 1
ATOM 1221 N N . ASP A 1 180 ? 42.90891 31.81946 31.29372 1.000 5.96650 180 ASP A N 1
ATOM 1222 C CA . ASP A 1 180 ? 44.30971 31.50493 31.51381 1.000 5.84544 180 ASP A CA 1
ATOM 1223 C C . ASP A 1 180 ? 44.56979 30.12858 30.92478 1.000 6.74291 180 ASP A C 1
ATOM 1224 O O . ASP A 1 180 ? 44.02502 29.13123 31.43324 1.000 6.45867 180 ASP A O 1
ATOM 1229 N N . PRO A 1 181 ? 45.37695 30.01457 29.86425 1.000 5.50856 181 PRO A N 1
ATOM 1230 C CA . PRO A 1 181 ? 45.54607 28.72032 29.19827 1.000 6.44551 181 PRO A CA 1
ATOM 1231 C C . PRO A 1 181 ? 46.40351 27.74044 29.97579 1.000 6.49815 181 PRO A C 1
ATOM 1232 O O . PRO A 1 181 ? 46.56194 26.60022 29.52580 1.000 7.21665 181 PRO A O 1
ATOM 1236 N N . TYR A 1 182 ? 46.97171 28.14293 31.10937 1.000 5.64015 182 TYR A N 1
ATOM 1237 C CA . TYR A 1 182 ? 47.74227 27.24016 31.95695 1.000 6.49288 182 TYR A CA 1
ATOM 1238 C C . TYR A 1 182 ? 46.92739 26.65818 33.10155 1.000 5.76385 182 TYR A C 1
ATOM 1239 O O . TYR A 1 182 ? 47.38776 25.70273 33.73634 1.000 6.93767 182 TYR A O 1
ATOM 1248 N N . SER A 1 183 ? 45.74620 27.20352 33.40528 1.000 6.01914 183 SER A N 1
ATOM 1249 C CA . SER A 1 183 ? 45.01041 26.69645 34.56083 1.000 6.65080 183 SER A CA 1
ATOM 1250 C C . SER A 1 183 ? 43.53981 27.09008 34.51277 1.000 6.56921 183 SER A C 1
ATOM 1251 O O . SER A 1 183 ? 43.20205 28.27444 34.39488 1.000 6.81924 183 SER A O 1
ATOM 1254 N N . CYS A 1 184 ? 42.67380 26.09205 34.65545 1.000 5.81385 184 CYS A N 1
ATOM 1255 C CA . CYS A 1 184 ? 41.24614 26.34465 34.74938 1.000 6.95873 184 CYS A CA 1
ATOM 1256 C C . CYS A 1 184 ? 40.83973 26.98423 36.07059 1.000 5.54803 184 CYS A C 1
ATOM 1257 O O . CYS A 1 184 ? 39.66725 27.35555 36.22433 1.000 7.70092 184 CYS A O 1
ATOM 1260 N N . PHE A 1 185 ? 41.75750 27.10031 37.02396 1.000 5.37696 185 PHE A N 1
ATOM 1261 C CA . PHE A 1 185 ? 41.48912 27.81073 38.26607 1.000 7.43247 185 PHE A CA 1
ATOM 1262 C C . PHE A 1 185 ? 41.86871 29.28931 38.19767 1.000 7.69566 185 PHE A C 1
ATOM 1263 O O . PHE A 1 185 ? 41.83215 29.96645 39.22963 1.000 12.26200 185 PHE A O 1
ATOM 1271 N N . SER A 1 186 ? 42.23151 29.81079 37.02737 1.000 7.02453 186 SER A N 1
ATOM 1272 C CA . SER A 1 186 ? 42.83292 31.13211 36.93984 1.000 6.54552 186 SER A CA 1
ATOM 1273 C C . SER A 1 186 ? 42.27890 31.85260 35.72014 1.000 6.28760 186 SER A C 1
ATOM 1274 O O . SER A 1 186 ? 41.64965 31.25121 34.84862 1.000 6.76397 186 SER A O 1
ATOM 1277 N N . TYR A 1 187 ? 42.51333 33.16334 35.67285 1.000 6.40866 187 TYR A N 1
ATOM 1278 C CA . TYR A 1 187 ? 42.17843 33.95859 34.50399 1.000 6.90872 187 TYR A CA 1
ATOM 1279 C C . TYR A 1 187 ? 43.27739 34.97935 34.24816 1.000 5.85860 187 TYR A C 1
ATOM 1280 O O . TYR A 1 187 ? 44.09032 35.29254 35.12358 1.000 6.91135 187 TYR A O 1
ATOM 1289 N N . VAL A 1 188 ? 43.29213 35.48021 33.02210 1.000 6.16127 188 VAL A N 1
ATOM 1290 C CA . VAL A 1 188 ? 44.21996 36.50313 32.56638 1.000 6.25075 188 VAL A CA 1
ATOM 1291 C C . VAL A 1 188 ? 43.49240 37.83894 32.50673 1.000 6.52973 188 VAL A C 1
ATOM 1292 O O . VAL A 1 188 ? 42.30524 37.90222 32.15551 1.000 7.16402 188 VAL A O 1
ATOM 1296 N N . GLU A 1 189 ? 44.20482 38.91618 32.83114 1.000 6.79292 189 GLU A N 1
ATOM 1297 C CA . GLU A 1 189 ? 43.72413 40.25969 32.56633 1.000 7.14033 189 G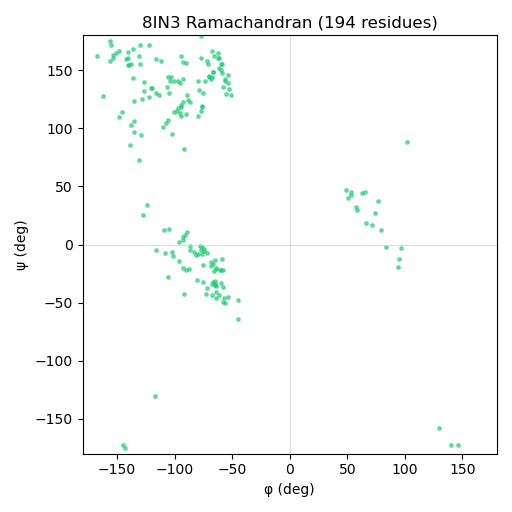LU A CA 1
ATOM 1298 C C . GLU A 1 189 ? 44.71230 40.96450 31.65560 1.000 7.44037 189 GLU A C 1
ATOM 1299 O O . GLU A 1 189 ? 45.93235 40.88517 31.86079 1.000 7.99833 189 GLU A O 1
ATOM 1305 N N . CYS A 1 190 ? 44.18338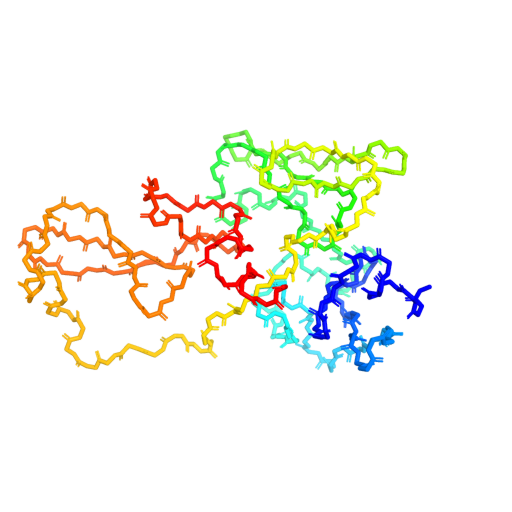 41.63599 30.64889 1.000 7.67724 190 CYS A N 1
ATOM 1306 C CA . CYS A 1 190 ? 44.97360 42.40701 29.70228 1.000 7.94569 190 CYS A CA 1
ATOM 1307 C C . CYS A 1 190 ? 44.63636 43.87641 29.89236 1.000 9.84592 190 CYS A C 1
ATOM 1308 O O . CYS A 1 190 ? 43.45776 44.25471 29.87211 1.000 9.31164 190 CYS A O 1
ATOM 1311 N N . THR A 1 191 ? 45.66339 44.70528 30.05459 1.000 8.66156 191 THR A N 1
ATOM 1312 C CA . THR A 1 191 ? 45.47114 46.12753 30.31658 1.000 10.30387 191 THR A CA 1
ATOM 1313 C C . THR A 1 191 ? 46.47245 46.90933 29.48583 1.000 13.44635 191 THR A C 1
ATOM 1314 O O . THR A 1 191 ? 47.64879 46.99406 29.85304 1.000 14.40173 191 THR A O 1
ATOM 1318 N N . PHE A 1 192 ? 45.99238 47.49875 28.39409 1.000 16.78886 192 PHE A N 1
ATOM 1319 C CA . PHE A 1 192 ? 46.83253 48.21073 27.43446 1.000 20.76302 192 PHE A CA 1
ATOM 1320 C C . PHE A 1 192 ? 48.04133 47.36934 27.03974 1.000 21.38151 192 PHE A C 1
ATOM 1321 O O . PHE A 1 192 ? 49.18284 47.83308 27.02293 1.000 22.35268 192 PHE A O 1
ATOM 1329 N N . GLY A 1 193 ? 47.77572 46.10161 26.73204 1.000 17.56790 193 GLY A N 1
ATOM 1330 C CA . GLY A 1 193 ? 48.79440 45.19343 26.26645 1.000 17.33892 193 GLY A CA 1
ATOM 1331 C C . GLY A 1 193 ? 49.62240 44.53762 27.34996 1.000 15.76505 193 GLY A C 1
ATOM 1332 O O . GLY A 1 193 ? 50.47926 43.70563 27.02947 1.000 18.95490 193 GLY A O 1
ATOM 1333 N N . ARG A 1 194 ? 49.39561 44.86600 28.61508 1.000 13.81745 194 ARG A N 1
ATOM 1334 C CA . ARG A 1 194 ? 50.13165 44.25029 29.70665 1.000 13.62795 194 ARG A CA 1
ATOM 1335 C C . ARG A 1 194 ? 49.34573 43.07222 30.27929 1.000 10.89868 194 ARG A C 1
ATOM 1336 O O . ARG A 1 194 ? 48.12392 43.14459 30.45210 1.000 11.60139 194 ARG A O 1
ATOM 1344 N N . THR A 1 195 ? 50.05673 41.99346 30.58193 1.000 8.14835 195 THR A N 1
ATOM 1345 C CA . THR A 1 195 ? 49.44861 40.73418 30.99646 1.000 8.36153 195 THR A CA 1
ATOM 1346 C C . THR A 1 195 ? 49.61839 40.53114 32.49337 1.000 7.89042 195 THR A C 1
ATOM 1347 O O . THR A 1 195 ? 50.73784 40.62495 33.00861 1.000 9.87487 195 THR A O 1
ATOM 1351 N N . THR A 1 196 ? 48.52549 40.20942 33.18013 1.000 7.77462 196 THR A N 1
ATOM 1352 C CA . THR A 1 196 ? 48.58575 39.64449 34.51915 1.000 9.49324 196 THR A CA 1
ATOM 1353 C C . THR A 1 196 ? 47.68042 38.42449 34.54587 1.000 8.14308 196 THR A C 1
ATOM 1354 O O . THR A 1 196 ? 46.84261 38.22834 33.66245 1.000 8.27994 196 THR A O 1
ATOM 1358 N N . HIS A 1 197 ? 47.87714 37.57538 35.54483 1.000 8.82737 197 HIS A N 1
ATOM 1359 C CA . HIS A 1 197 ? 46.99002 36.44138 35.74753 1.000 9.73275 197 HIS A CA 1
ATOM 1360 C C . HIS A 1 197 ? 46.75181 36.25979 37.23571 1.000 8.42733 197 HIS A C 1
ATOM 1361 O O . HIS A 1 197 ? 47.59576 36.61194 38.06811 1.000 9.55641 197 HIS A O 1
ATOM 1368 N N A MET A 1 198 ? 45.59539 35.68011 37.56654 0.600 8.13255 198 MET A N 1
ATOM 1369 N N B MET A 1 198 ? 45.59141 35.70311 37.55954 0.400 8.62998 198 MET A N 1
ATOM 1370 C CA A MET A 1 198 ? 45.06429 35.67684 38.91890 0.600 10.14332 198 MET A CA 1
ATOM 1371 C CA B MET A 1 198 ? 45.26818 35.56961 38.94377 0.400 11.34610 198 MET A CA 1
ATOM 1372 C C A MET A 1 198 ? 44.27803 34.39473 39.16155 0.600 9.53799 198 MET A C 1
ATOM 1373 C C B MET A 1 198 ? 44.32105 34.40869 39.17752 0.400 9.61431 198 MET A C 1
ATOM 1374 O O A MET A 1 198 ? 43.38214 34.08165 38.36218 0.600 7.49827 198 MET A O 1
ATOM 1375 O O B MET A 1 198 ? 43.37331 34.20966 38.40217 0.400 7.92200 198 MET A O 1
ATOM 1384 N N . PRO A 1 199 ? 44.55391 33.64353 40.23444 1.000 9.48798 199 PRO A N 1
ATOM 1385 C CA . PRO A 1 199 ? 43.68185 32.50553 40.53914 1.000 9.56167 199 PRO A CA 1
ATOM 1386 C C . PRO A 1 199 ? 42.30566 32.97810 40.97601 1.000 8.22204 199 PRO A C 1
ATOM 1387 O O . PRO A 1 199 ? 42.15525 34.01434 41.62401 1.000 8.57471 199 PRO A O 1
ATOM 1391 N N . CYS A 1 200 ? 41.29656 32.21118 40.59376 1.000 7.07716 200 CYS A N 1
ATOM 1392 C CA . CYS A 1 200 ? 39.97911 32.35971 41.17462 1.000 6.43235 200 CYS A CA 1
ATOM 1393 C C . CYS A 1 200 ? 40.05078 32.05978 42.67261 1.000 6.14284 200 CYS A C 1
ATOM 1394 O O . CYS A 1 200 ? 40.98236 31.40479 43.14005 1.000 7.27192 200 CYS A O 1
ATOM 1397 N N . PRO A 1 201 ? 39.06280 32.51695 43.44122 1.000 7.14823 201 PRO A N 1
ATOM 1398 C CA . PRO A 1 201 ? 38.97028 32.11119 44.84832 1.000 8.08255 201 PRO A CA 1
ATOM 1399 C C . PRO A 1 201 ? 38.98367 30.59419 44.95847 1.000 7.19560 201 PRO A C 1
ATOM 1400 O O . PRO A 1 201 ? 38.47331 29.88667 44.08788 1.000 6.49552 201 PRO A O 1
ATOM 1404 N N . ALA A 1 202 ? 39.58685 30.10063 46.03711 1.000 7.44300 202 ALA A N 1
ATOM 1405 C CA . ALA A 1 202 ? 39.77036 28.66244 46.20413 1.000 7.72198 202 ALA A CA 1
ATOM 1406 C C . ALA A 1 202 ? 38.44348 27.91990 46.11309 1.000 7.03242 202 ALA A C 1
ATOM 1407 O O . ALA A 1 202 ? 37.48030 28.24304 46.81571 1.000 7.01926 202 ALA A O 1
ATOM 1409 N N . GLY A 1 203 ? 38.40977 26.88886 45.27322 1.000 6.46393 203 GLY A N 1
ATOM 1410 C CA . GLY A 1 203 ? 37.20377 26.15317 44.99910 1.000 7.60091 203 GLY A CA 1
ATOM 1411 C C . GLY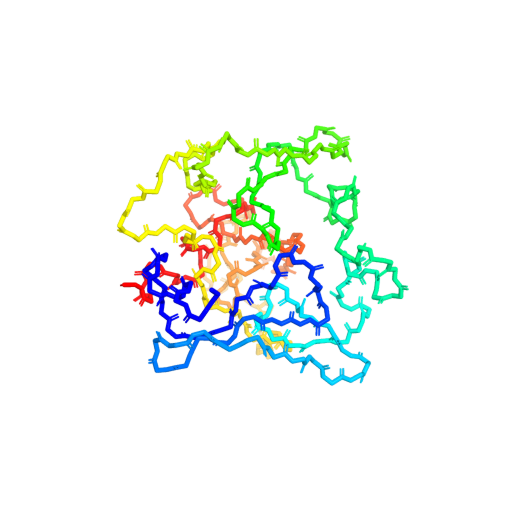 A 1 203 ? 36.44449 26.63389 43.78456 1.000 6.31918 203 GLY A C 1
ATOM 1412 O O . GLY A 1 203 ? 35.60831 25.88676 43.25119 1.000 7.51932 203 GLY A O 1
ATOM 1413 N N . LEU A 1 204 ? 36.69955 27.85856 43.33727 1.000 6.53236 204 LEU A N 1
ATOM 1414 C CA . LEU A 1 204 ? 36.08431 28.36712 42.12763 1.000 5.73227 204 LEU A CA 1
ATOM 1415 C C . LEU A 1 204 ? 37.01927 28.14196 40.94102 1.000 6.88504 204 LEU A C 1
ATOM 1416 O O . LEU A 1 204 ? 38.21306 27.86765 41.09125 1.000 6.77450 204 LEU A O 1
ATOM 1421 N N . SER A 1 205 ? 36.44255 28.21648 39.74840 1.000 6.26654 205 SER A N 1
ATOM 1422 C CA . SER A 1 205 ? 37.17644 27.95055 38.52194 1.000 6.11389 205 SER A CA 1
ATOM 1423 C C . SER A 1 205 ? 36.58268 28.82510 37.42925 1.000 6.26391 205 SER A C 1
ATOM 1424 O O . SER A 1 205 ? 35.50041 29.39431 37.58091 1.000 6.09284 205 SER A O 1
ATOM 1427 N N . PHE A 1 206 ? 37.29005 28.92820 36.31376 1.000 5.91387 206 PHE A N 1
ATOM 1428 C CA . PHE A 1 206 ? 37.00960 29.99342 35.36784 1.000 5.73227 206 PHE A CA 1
ATOM 1429 C C . PHE A 1 206 ? 36.10531 29.51031 34.24350 1.000 6.62974 206 PHE A C 1
ATOM 1430 O O . PHE A 1 206 ? 36.48081 28.62481 33.46833 1.000 6.88504 206 PHE A O 1
ATOM 1438 N N . ASP A 1 207 ? 34.91891 30.10661 34.15123 1.000 6.42972 207 ASP A N 1
ATOM 1439 C CA . ASP A 1 207 ? 33.97989 29.84555 33.06188 1.000 7.94043 207 ASP A CA 1
ATOM 1440 C C . ASP A 1 207 ? 34.42896 30.64192 31.84350 1.000 7.94043 207 ASP A C 1
ATOM 1441 O O . ASP A 1 207 ? 34.31431 31.87105 31.82346 1.000 9.30901 207 ASP A O 1
ATOM 1446 N N . ARG A 1 208 ? 34.91350 29.94328 30.82025 1.000 8.39574 208 ARG A N 1
ATOM 1447 C CA . ARG A 1 208 ? 35.47442 30.58154 29.63281 1.000 9.39850 208 ARG A CA 1
ATOM 1448 C C . ARG A 1 208 ? 34.41542 31.14562 28.69546 1.000 11.64087 208 ARG A C 1
ATOM 1449 O O . ARG A 1 208 ? 34.77254 31.83313 27.72915 1.000 15.82032 208 ARG A O 1
ATOM 1457 N N . SER A 1 209 ? 33.13528 30.86907 28.94434 1.000 9.21426 209 SER A N 1
ATOM 1458 C CA . SER A 1 209 ? 32.05734 31.41518 28.13301 1.000 10.17754 209 SER A CA 1
ATOM 1459 C C . SER A 1 209 ? 31.54718 32.72881 28.70122 1.000 8.75894 209 SER A C 1
ATOM 1460 O O . SER A 1 209 ? 31.31872 33.67499 27.94328 1.000 11.42242 209 SER A O 1
ATOM 1463 N N . LEU A 1 210 ? 31.38716 32.81412 30.02332 1.000 9.48535 210 LEU A N 1
ATOM 1464 C CA . LEU A 1 210 ? 30.89893 34.02073 30.67352 1.000 9.73011 210 LEU A CA 1
ATOM 1465 C C . LEU A 1 210 ? 32.00427 34.83757 31.32270 1.000 9.43271 210 LEU A C 1
ATOM 1466 O O . LEU A 1 210 ? 31.73382 35.94991 31.79077 1.000 10.53811 210 LEU A O 1
ATOM 1471 N N . LEU A 1 211 ? 33.22971 34.31821 31.34694 1.000 8.24836 211 LEU A N 1
ATOM 1472 C CA . LEU A 1 211 ? 34.40285 35.05795 31.81408 1.000 8.29047 211 LEU A CA 1
ATOM 1473 C C . LEU A 1 211 ? 34.29826 35.44522 33.28711 1.000 9.28006 211 LEU A C 1
ATOM 1474 O O . LEU A 1 211 ? 34.62677 36.56689 33.67778 1.000 11.56981 211 LEU A O 1
ATOM 1479 N N . VAL A 1 212 ? 33.85877 34.50279 34.11750 1.000 8.42469 212 VAL A N 1
ATOM 1480 C CA . VAL A 1 212 ? 33.75496 34.71405 35.55355 1.000 9.55641 212 VAL A CA 1
ATOM 1481 C C . VAL A 1 212 ? 34.19002 33.44264 36.25538 1.000 7.97727 212 VAL A C 1
ATOM 1482 O O . VAL A 1 212 ? 34.10043 32.34168 35.70555 1.000 7.98517 212 VAL A O 1
ATOM 1486 N N . CYS A 1 213 ? 34.66102 33.60124 37.48605 1.000 7.32983 213 CYS A N 1
ATOM 1487 C CA . CYS A 1 213 ? 34.92332 32.45503 38.33999 1.000 7.79567 213 CYS A CA 1
ATOM 1488 C C . CYS A 1 213 ? 33.59916 31.96756 38.91493 1.000 8.59840 213 CYS A C 1
ATOM 1489 O O . CYS A 1 213 ? 32.79237 32.77050 39.39638 1.000 11.29872 213 CYS A O 1
ATOM 1492 N N . ASP A 1 214 ? 33.36867 30.65881 38.86121 1.000 7.06664 214 ASP A N 1
ATOM 1493 C CA . ASP A 1 214 ? 32.12937 30.08523 39.37210 1.000 8.78000 214 ASP A CA 1
ATOM 1494 C C . ASP A 1 214 ? 32.42431 28.74097 40.02203 1.000 7.05874 214 ASP A C 1
ATOM 1495 O O . ASP A 1 214 ? 33.57091 28.31371 40.12431 1.000 7.39299 214 ASP A O 1
ATOM 1500 N N . GLY A 1 215 ? 31.37284 28.05518 40.44580 1.000 7.62986 215 GLY A N 1
ATOM 1501 C CA . GLY A 1 215 ? 31.51389 26.79209 41.13384 1.000 8.19572 215 GLY A CA 1
ATOM 1502 C C . GLY A 1 215 ? 31.54594 25.56897 40.24894 1.000 8.08781 215 GLY A C 1
ATOM 1503 O O . GLY A 1 215 ? 31.49805 24.44807 40.77308 1.000 9.48272 215 GLY A O 1
ATOM 1504 N N . ASN A 1 216 ? 31.66924 25.72570 38.93284 1.000 7.02979 216 ASN A N 1
ATOM 1505 C CA A ASN A 1 216 ? 31.49237 24.57480 38.04807 0.570 8.62472 216 ASN A CA 1
ATOM 1506 C CA B ASN A 1 216 ? 31.49138 24.62880 37.97907 0.430 8.06939 216 ASN A CA 1
ATOM 1507 C C . ASN A 1 216 ? 32.82442 24.00328 37.56524 1.000 7.97990 216 ASN A C 1
ATOM 1508 O O . ASN A 1 216 ? 33.17866 24.02777 36.39400 1.000 8.01412 216 ASN A O 1
ATOM 1517 N N . ARG A 1 217 ? 33.53838 23.39758 38.51882 1.000 7.65881 217 ARG A N 1
ATOM 1518 C CA . ARG A 1 217 ? 34.78639 22.71116 38.18206 1.000 8.14308 217 ARG A CA 1
ATOM 1519 C C . ARG A 1 217 ? 34.56548 21.61130 37.14631 1.000 6.24812 217 ARG A C 1
ATOM 1520 O O . ARG A 1 217 ? 35.42365 21.37526 36.28576 1.000 7.37457 217 ARG A O 1
ATOM 1528 N N . TYR A 1 218 ? 33.43176 20.91257 37.22614 1.000 6.32707 218 TYR A N 1
ATOM 1529 C CA . TYR A 1 218 ? 33.15294 19.85878 36.26143 1.000 6.75871 218 TYR A CA 1
ATOM 1530 C C . TYR A 1 218 ? 33.19160 20.40259 34.83535 1.000 7.16402 218 TYR A C 1
ATOM 1531 O O . TYR A 1 218 ? 33.81534 19.81181 33.94299 1.000 7.87989 218 TYR A O 1
ATOM 1540 N N . GLN A 1 219 ? 32.54771 21.54329 34.60767 1.000 6.62448 219 GLN A N 1
ATOM 1541 C CA . GLN A 1 219 ? 32.48343 22.10422 33.26365 1.000 7.72461 219 GLN A CA 1
ATOM 1542 C C . GLN A 1 219 ? 33.75002 22.86178 32.88273 1.000 6.53236 219 GLN A C 1
ATOM 1543 O O . GLN A 1 219 ? 34.09728 22.90827 31.69650 1.000 7.95359 219 GLN A O 1
ATOM 1549 N N . ASN A 1 220 ? 34.43434 23.47212 33.84721 1.000 6.94557 220 ASN A N 1
ATOM 1550 C CA . ASN A 1 220 ? 35.57306 24.31582 33.52337 1.000 7.14823 220 ASN A CA 1
ATOM 1551 C C . ASN A 1 220 ? 36.88520 23.55136 33.49457 1.000 5.92966 220 ASN A C 1
ATOM 1552 O O . ASN A 1 220 ? 37.84027 24.00124 32.84789 1.000 7.54827 220 ASN A O 1
ATOM 1557 N N . CYS A 1 221 ? 36.95338 22.40735 34.16364 1.000 6.46393 221 CYS A N 1
ATOM 1558 C CA . CYS A 1 221 ? 38.19173 21.68600 34.39788 1.000 6.82187 221 CYS A CA 1
ATOM 1559 C C . CYS A 1 221 ? 38.10480 20.25404 33.88908 1.000 6.80082 221 CYS A C 1
ATOM 1560 O O . CYS A 1 221 ? 38.69419 19.34745 34.47378 1.000 7.66144 221 CYS A O 1
ATOM 1563 N N . GLY A 1 222 ? 37.37683 20.02974 32.80159 1.000 7.19297 222 GLY A N 1
ATOM 1564 C CA . GLY A 1 222 ? 37.48696 18.77055 32.09164 1.000 7.67460 222 GLY A CA 1
ATOM 1565 C C . GLY A 1 222 ? 36.74105 17.59844 32.68326 1.000 8.59840 222 GLY A C 1
ATOM 1566 O O . GLY A 1 222 ? 36.97650 16.46013 32.25622 1.000 9.05635 222 GLY A O 1
ATOM 1567 N N . GLY A 1 223 ? 35.83694 17.82154 33.64184 1.000 9.10899 223 GLY A N 1
ATOM 1568 C CA . GLY A 1 223 ? 35.07306 16.70844 34.18346 1.000 8.48523 223 GLY A CA 1
ATOM 1569 C C . GLY A 1 223 ? 34.16667 16.06934 33.15613 1.000 8.92739 223 GLY A C 1
ATOM 1570 O O . GLY A 1 223 ? 33.95732 14.85157 33.17239 1.000 8.88528 223 GLY A O 1
ATOM 1571 N N . ASN A 1 224 ? 33.62495 16.87585 32.24841 1.000 9.72748 224 ASN A N 1
ATOM 1572 C CA . ASN A 1 224 ? 32.79865 16.34566 31.17702 1.000 10.44336 224 ASN A CA 1
ATOM 1573 C C . ASN A 1 224 ? 33.57298 15.35871 30.32060 1.000 8.93528 224 ASN A C 1
ATOM 1574 O O . ASN A 1 224 ? 32.99957 14.38930 29.81408 1.000 11.97775 224 ASN A O 1
ATOM 1579 N N . VAL A 1 225 ? 34.87512 15.58625 30.15171 1.000 10.58285 225 VAL A N 1
ATOM 1580 C CA . VAL A 1 225 ? 35.71459 14.65224 29.41224 1.000 9.45377 225 VAL A CA 1
ATOM 1581 C C . VAL A 1 225 ? 35.93270 13.37108 30.21122 1.000 9.99857 225 VAL A C 1
ATOM 1582 O O . VAL A 1 225 ? 35.97911 12.27297 29.64830 1.000 10.87499 225 VAL A O 1
ATOM 1586 N N . LEU A 1 226 ? 36.08071 13.48505 31.53311 1.000 8.52471 226 LEU A N 1
ATOM 1587 C CA . LEU A 1 226 ? 36.34193 12.29584 32.33906 1.000 8.63788 226 LEU A CA 1
ATOM 1588 C C . LEU A 1 226 ? 35.17484 11.32113 32.32793 1.000 9.36428 226 LEU A C 1
ATOM 1589 O O . LEU A 1 226 ? 35.39157 10.10990 32.42991 1.000 10.79077 226 LEU A O 1
ATOM 1594 N N . VAL A 1 227 ? 33.94731 11.81449 32.21370 1.000 8.18519 227 VAL A N 1
ATOM 1595 C CA . VAL A 1 227 ? 32.78137 10.93678 32.25557 1.000 10.31703 227 VAL A CA 1
ATOM 1596 C C . VAL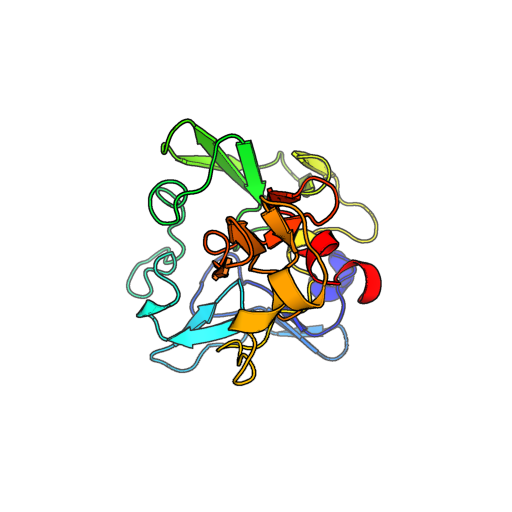 A 1 227 ? 32.40792 10.48705 30.84487 1.000 9.53272 227 VAL A C 1
ATOM 1597 O O . VAL A 1 227 ? 32.82795 11.10449 29.85452 1.000 12.49097 227 VAL A O 1
#

Sequence (207 aa):
AVNLCTQYGWPNGNYPDPYDCRKYISCNGAVATVMMSCALGTVFNPNTRNCDAYGNVPICQYALPSPIVVTNICNQQYGWGNGNFYHPYNCAEYIGCANGLLTTVNACGAGQYYDQALGRCALAGTGYCRQYVFTPPPAPVVYPDGFDTYCSANNLATGIHPDPYSCFSYVECTFGRTTHMMPCPAGLSFDRSLLVCDGNNRYQNCGGNVLV

B-factor: mean 13.04, std 7.1, range [5.38, 39.25]

Solvent-accessible surface area: 10546 Å² total; per-residue (Å²): 103,88,100,41,1,81,85,25,36,25,38,88,27,33,0,12,10,42,180,20,0,94,69,27,6,12,4,112,56,50,81,5,76,72,86,82,14,75,166,32,39,0,1,12,7,21,32,26,82,46,33,53,60,70,92,2,51,2,5,78,96,92,89,132,81,5,29,44,5,92,73,0,1,84,80,43,51,9,44,101,35,75,15,0,9,4,3,34,12,36,48,42,0,12,7,51,125,17,124,29,74,55,43,73,16,39,105,48,56,43,2,53,25,77,99,30,144,32,48,134,56,48,140,23,27,4,72,6,6,0,2,72,39,20,89,81,108,44,114,52,60,154,41,18,104,80,48,1,68,75,77,133,47,73,97,27,54,34,42,9,80,93,7,24,37,4,43,0,64,2,77,196,38,165,12,57,72,101,87,9,42,42,5,7,0,3,23,137,101,133,72,75,34,37,1,22,2,37,94,9,7,25,0,66,118,79,71

InterPro domains:
  IPR002557 Chitin binding domain [PF01607] (31-79)
  IPR002557 Chitin binding domain [PF01607] (99-141)
  IPR002557 Chitin binding domain [PF01607] (173-221)
  IPR002557 Chitin binding domain [PS50940] (22-81)
  IPR002557 Chitin binding domain [PS50940] (90-148)
  IPR002557 Chitin binding domain [PS50940] (165-223)
  IPR002557 Chitin binding domain [SM00494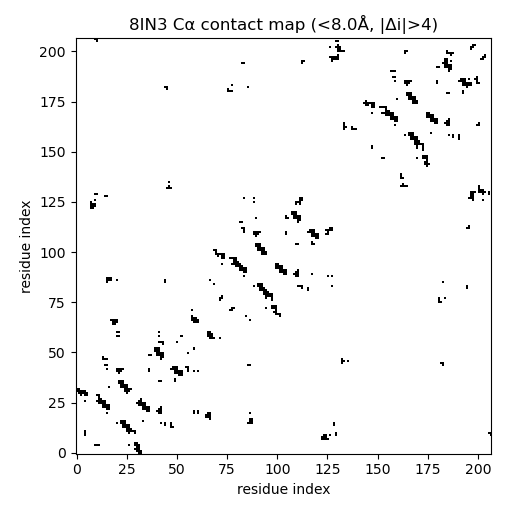] (23-81)
  IPR002557 Chitin binding domain [SM00494] (91-148)
  IPR002557 Chitin binding domain [SM00494] (166-223)
  IPR036508 Chitin binding domain superfamily [SSF57625] (25-86)
  IPR036508 Chitin binding domain superfamily [SSF57625] (90-155)
  IPR036508 Chitin binding domain superfamily [SSF57625] (169-224)
  IPR051940 Chitin-binding developmental regulator [PTHR23301] (97-224)